Protein AF-E3LKC4-F1 (afdb_monomer_lite)

Foldseek 3Di:
DDDDDDDDDDPDPPPPVVVPVVPDDDDDPDPPPPVVVVVVVVVVVVCQVVLQPDQADVPRQAHRSWHDDPNFTHEDPQFDDRRSQFGQQPAFGAPGVVADCPDPVRNARTDHDPQFDDSNSPDRPDPQQVVQADQDPNATDGPDQFDDRNSPFGPAADAADDDPRFGDHDVQADDRRSQAGAADQFDFDPVVSNQATDEDQQFDDRRSPAGDPDGDDDDDDDDPPPPPVCVVVVVVVVVVVVVVVVVVVVVPD

Organism: Caenorhabditis remanei (NCBI:txid31234)

Sequence (253 aa):
MIPFQPTSDMYCLRLLLLSLFLFLTSATADDLDESVLNDVHRILQKRSILDNVALDDPRAQCRNGGIYAGGICHCIKGQTGDHCEHFECVKGLSVGFRFDPESLLFNEPCICESGWKGEMCDYQPAEKCGNKGEWKKDRCECVGSYFGSECQYTSRCIEGFLRNGRCICNDGFEGDYCDKIICVYGSPDFKNWTLACNCPDKFAGRRCEQCKKHGPLIEPFPHCELDPSKKKHIEKAAEHRAKVKKGVREFKL

Structure (mmCIF, N/CA/C/O backbone):
data_AF-E3LKC4-F1
#
_entry.id   AF-E3LKC4-F1
#
loop_
_atom_site.group_PDB
_atom_site.id
_atom_site.type_symbol
_atom_site.label_atom_id
_atom_site.label_alt_id
_atom_site.label_comp_id
_atom_site.label_asym_id
_atom_site.label_entity_id
_atom_site.label_seq_id
_atom_site.pdbx_PDB_ins_code
_atom_site.Cartn_x
_atom_site.Cartn_y
_atom_site.Cartn_z
_atom_site.occupancy
_atom_site.B_iso_or_equiv
_atom_site.auth_seq_id
_atom_site.auth_comp_id
_atom_site.auth_asym_id
_atom_site.auth_atom_id
_atom_site.pdbx_PDB_model_num
ATOM 1 N N . MET A 1 1 ? -66.063 -58.940 55.476 1.00 32.44 1 MET A N 1
ATOM 2 C CA . MET A 1 1 ? -65.791 -59.181 54.042 1.00 32.44 1 MET A CA 1
ATOM 3 C C . MET A 1 1 ? -67.131 -59.095 53.316 1.00 32.44 1 MET A C 1
ATOM 5 O O . MET A 1 1 ? -68.076 -59.728 53.759 1.00 32.44 1 MET A O 1
ATOM 9 N N . ILE A 1 2 ? -67.229 -58.176 52.356 1.00 33.09 2 ILE A N 1
ATOM 10 C CA . ILE A 1 2 ? -68.435 -57.601 51.704 1.00 33.09 2 ILE A CA 1
ATOM 11 C C . ILE A 1 2 ? -68.562 -58.207 50.278 1.00 33.09 2 ILE A C 1
ATOM 13 O O . ILE A 1 2 ? -67.528 -58.702 49.820 1.00 33.09 2 ILE A O 1
ATOM 17 N N . PRO A 1 3 ? -69.630 -58.017 49.459 1.00 53.38 3 PRO A N 1
ATOM 18 C CA . PRO A 1 3 ? -71.120 -58.008 49.574 1.00 53.38 3 PRO A CA 1
ATOM 19 C C . PRO A 1 3 ? -71.740 -59.137 48.681 1.00 53.38 3 PRO A C 1
ATOM 21 O O . PRO A 1 3 ? -70.987 -59.900 48.092 1.00 53.38 3 PRO A O 1
ATOM 24 N N . PHE A 1 4 ? -73.040 -59.452 48.529 1.00 30.39 4 PHE A N 1
ATOM 25 C CA . PHE A 1 4 ? -74.375 -58.803 48.428 1.00 30.39 4 PHE A CA 1
ATOM 26 C C . PHE A 1 4 ? -74.771 -58.133 47.083 1.00 30.39 4 PHE A C 1
ATOM 28 O O . PHE A 1 4 ? -74.116 -57.208 46.610 1.00 30.39 4 PHE A O 1
ATOM 35 N N . GLN A 1 5 ? -75.885 -58.615 46.502 1.00 34.94 5 GLN A N 1
ATOM 36 C CA . GLN A 1 5 ? -76.534 -58.222 45.231 1.00 34.94 5 GLN A CA 1
ATOM 37 C C . GLN A 1 5 ? -78.084 -58.486 45.300 1.00 34.94 5 GLN A C 1
ATOM 39 O O . GLN A 1 5 ? -78.521 -58.998 46.332 1.00 34.94 5 GLN A O 1
ATOM 44 N N . PRO A 1 6 ? -78.938 -58.108 44.305 1.00 49.34 6 PRO A N 1
ATOM 45 C CA . PRO A 1 6 ? -80.048 -57.138 44.466 1.00 49.34 6 PRO A CA 1
ATOM 46 C C . PRO A 1 6 ? -81.437 -57.586 43.904 1.00 49.34 6 PRO A C 1
ATOM 48 O O . PRO A 1 6 ? -81.555 -58.694 43.403 1.00 49.34 6 PRO A O 1
ATOM 51 N N . THR A 1 7 ? -82.466 -56.711 43.920 1.00 34.59 7 THR A N 1
ATOM 52 C CA . THR A 1 7 ? -83.639 -56.618 42.979 1.00 34.59 7 THR A CA 1
ATOM 53 C C . THR A 1 7 ? -84.273 -55.207 43.131 1.00 34.59 7 THR A C 1
ATOM 55 O O . THR A 1 7 ? -84.275 -54.693 44.245 1.00 34.59 7 THR A O 1
ATOM 58 N N . SER A 1 8 ? -84.563 -54.369 42.115 1.00 41.53 8 SER A N 1
ATOM 59 C CA . SER A 1 8 ? -85.442 -54.396 40.912 1.00 41.53 8 SER A CA 1
ATOM 60 C C . SER A 1 8 ? -86.877 -53.898 41.182 1.00 41.53 8 SER A C 1
ATOM 62 O O . SER A 1 8 ? -87.692 -54.706 41.588 1.00 41.53 8 SER A O 1
ATOM 64 N N . ASP A 1 9 ? -87.158 -52.594 40.968 1.00 42.56 9 ASP A N 1
ATOM 65 C CA . ASP A 1 9 ? -88.445 -52.026 40.465 1.00 42.56 9 ASP A CA 1
ATOM 66 C C . ASP A 1 9 ? -88.534 -50.488 40.648 1.00 42.56 9 ASP A C 1
ATOM 68 O O . ASP A 1 9 ? -89.105 -49.978 41.608 1.00 42.56 9 ASP A O 1
ATOM 72 N N . MET A 1 10 ? -87.968 -49.698 39.719 1.00 50.22 10 MET A N 1
ATOM 73 C CA . MET A 1 10 ? -88.099 -48.223 39.737 1.00 50.22 10 MET A CA 1
ATOM 74 C C . MET A 1 10 ? -88.104 -47.598 38.325 1.00 50.22 10 MET A C 1
ATOM 76 O O . MET A 1 10 ? -87.464 -46.575 38.074 1.00 50.22 10 MET A O 1
ATOM 80 N N . TYR A 1 11 ? -88.809 -48.230 37.377 1.00 50.59 11 TYR A N 1
ATOM 81 C CA . TYR A 1 11 ? -88.693 -47.938 35.937 1.00 50.59 11 TYR A CA 1
ATOM 82 C C . TYR A 1 11 ? -89.865 -47.192 35.268 1.00 50.59 11 TYR A C 1
ATOM 84 O O . TYR A 1 11 ? -89.835 -47.035 34.054 1.00 50.59 11 TYR A O 1
ATOM 92 N N . CYS A 1 12 ? -90.856 -46.654 35.992 1.00 50.34 12 CYS A N 1
ATOM 93 C CA . CYS A 1 12 ? -91.964 -45.920 35.340 1.00 50.34 12 CYS A CA 1
ATOM 94 C C . CYS A 1 12 ? -92.074 -44.421 35.678 1.00 50.34 12 CYS A C 1
ATOM 96 O O . CYS A 1 12 ? -92.643 -43.665 34.900 1.00 50.34 12 CYS A O 1
ATOM 98 N N . LEU A 1 13 ? -91.459 -43.939 36.766 1.00 45.66 13 LEU A N 1
ATOM 99 C CA . LEU A 1 13 ? -91.510 -42.512 37.139 1.00 45.66 13 LEU A CA 1
ATOM 100 C C . LEU A 1 13 ? -90.335 -41.677 36.587 1.00 45.66 13 LEU A C 1
ATOM 102 O O . LEU A 1 13 ? -90.324 -40.455 36.705 1.00 45.66 13 LEU A O 1
ATOM 106 N N . ARG A 1 14 ? -89.342 -42.329 35.961 1.00 54.06 14 ARG A N 1
ATOM 107 C CA . ARG A 1 14 ? -88.135 -41.685 35.410 1.00 54.06 14 ARG A CA 1
ATOM 108 C C . ARG A 1 14 ? -88.328 -41.026 34.039 1.00 54.06 14 ARG A C 1
ATOM 110 O O . ARG A 1 14 ? -87.484 -40.223 33.665 1.00 54.06 14 ARG A O 1
ATOM 117 N N . LEU A 1 15 ? -89.405 -41.310 33.301 1.00 53.78 15 LEU A N 1
ATOM 118 C CA . LEU A 1 15 ? -89.565 -40.803 31.927 1.00 53.78 15 LEU A CA 1
ATOM 119 C C . LEU A 1 15 ? -90.220 -39.413 31.799 1.00 53.78 15 LEU A C 1
ATOM 121 O O . LEU A 1 15 ? -90.074 -38.798 30.752 1.00 53.78 15 LEU A O 1
ATOM 125 N N . LEU A 1 16 ? -90.867 -38.871 32.838 1.00 50.03 16 LEU A N 1
ATOM 126 C CA . LEU A 1 16 ? -91.504 -37.536 32.785 1.00 50.03 16 LEU A CA 1
ATOM 127 C C . LEU A 1 16 ? -90.674 -36.407 33.429 1.00 50.03 16 LEU A C 1
ATOM 129 O O . LEU A 1 16 ? -90.979 -35.236 33.231 1.00 50.03 16 LEU A O 1
ATOM 133 N N . LEU A 1 17 ? -89.592 -36.736 34.146 1.00 51.56 17 LEU A N 1
ATOM 134 C CA . LEU A 1 17 ? -88.640 -35.751 34.692 1.00 51.56 17 LEU A CA 1
ATOM 135 C C . LEU A 1 17 ? -87.444 -35.479 33.759 1.00 51.56 17 LEU A C 1
ATOM 137 O O . LEU A 1 17 ? -86.726 -34.501 33.955 1.00 51.56 17 LEU A O 1
ATOM 141 N N . LEU A 1 18 ? -87.253 -36.299 32.717 1.00 51.16 18 LEU A N 1
ATOM 142 C CA . LEU A 1 18 ? -86.187 -36.138 31.718 1.00 51.16 18 LEU A CA 1
ATOM 143 C C . LEU A 1 18 ? -86.499 -35.080 30.642 1.00 51.16 18 LEU A C 1
ATOM 145 O O . LEU A 1 18 ? -85.575 -34.616 29.985 1.00 51.16 18 LEU A O 1
ATOM 149 N N . SER A 1 19 ? -87.754 -34.648 30.473 1.00 51.47 19 SER A N 1
ATOM 150 C CA . SER A 1 19 ? -88.135 -33.674 29.433 1.00 51.47 19 SER A CA 1
ATOM 151 C C . SER A 1 19 ? -88.171 -32.210 29.893 1.00 51.47 19 SER A C 1
ATOM 153 O O . SER A 1 19 ? -88.153 -31.327 29.042 1.00 51.47 19 SER A O 1
ATOM 155 N N . LEU A 1 20 ? -88.179 -31.918 31.203 1.00 46.94 20 LEU A N 1
ATOM 156 C CA . LEU A 1 20 ? -88.120 -30.535 31.718 1.00 46.94 20 LEU A CA 1
ATOM 157 C C . LEU A 1 20 ? -86.727 -30.114 32.221 1.00 46.94 20 LEU A C 1
ATOM 159 O O . LEU A 1 20 ? -86.431 -28.923 32.252 1.00 46.94 20 LEU A O 1
ATOM 163 N N . PHE A 1 21 ? -85.847 -31.065 32.559 1.00 45.91 21 PHE A N 1
ATOM 164 C CA . PHE A 1 21 ? -84.456 -30.768 32.940 1.00 45.91 21 PHE A CA 1
ATOM 165 C C . PHE A 1 21 ? -83.530 -30.500 31.743 1.00 45.91 21 PHE A C 1
ATOM 167 O O . PHE A 1 21 ? -82.468 -29.911 31.920 1.00 45.91 21 PHE A O 1
ATOM 174 N N . LEU A 1 22 ? -83.943 -30.858 30.522 1.00 44.22 22 LEU A N 1
ATOM 175 C CA . LEU A 1 22 ? -83.193 -30.563 29.295 1.00 44.22 22 LEU A CA 1
ATOM 176 C C . LEU A 1 22 ? -83.305 -29.100 28.823 1.00 44.22 22 LEU A C 1
ATOM 178 O O . LEU A 1 22 ? -82.642 -28.741 27.858 1.00 44.22 22 LEU A O 1
ATOM 182 N N . PHE A 1 23 ? -84.097 -28.248 29.487 1.00 47.66 23 PHE A N 1
ATOM 183 C CA . PHE A 1 23 ? -84.309 -26.865 29.041 1.00 47.66 23 PHE A CA 1
ATOM 184 C C . PHE A 1 23 ? -83.727 -25.762 29.936 1.00 47.66 23 PHE A C 1
ATOM 186 O O . PHE A 1 23 ? -83.807 -24.608 29.527 1.00 47.66 23 PHE A O 1
ATOM 193 N N . LEU A 1 24 ? -83.118 -26.045 31.101 1.00 44.69 24 LEU A N 1
ATOM 194 C CA . LEU A 1 24 ? -82.721 -24.957 32.022 1.00 44.69 24 LEU A CA 1
ATOM 195 C C . LEU A 1 24 ? -81.370 -25.057 32.756 1.00 44.69 24 LEU A C 1
ATOM 197 O O . LEU A 1 24 ? -81.066 -24.143 33.517 1.00 44.69 24 LEU A O 1
ATOM 201 N N . THR A 1 25 ? -80.498 -26.042 32.509 1.00 39.59 25 THR A N 1
ATOM 202 C CA . THR A 1 25 ? -79.122 -25.986 33.056 1.00 39.59 25 THR A CA 1
ATOM 203 C C . THR A 1 25 ? -78.065 -26.570 32.119 1.00 39.59 25 THR A C 1
ATOM 205 O O . THR A 1 25 ? -77.688 -27.730 32.246 1.00 39.59 25 THR A O 1
ATOM 208 N N . SER A 1 26 ? -77.526 -25.730 31.240 1.00 40.62 26 SER A N 1
ATOM 209 C CA . SER A 1 26 ? -76.081 -25.670 30.978 1.00 40.62 26 SER A CA 1
ATOM 210 C C . SER A 1 26 ? -75.775 -24.319 30.338 1.00 40.62 26 SER A C 1
ATOM 212 O O . SER A 1 26 ? -75.708 -24.166 29.121 1.00 40.62 26 SER A O 1
ATOM 214 N N . ALA A 1 27 ? -75.635 -23.308 31.194 1.00 42.50 27 ALA A N 1
ATOM 215 C CA . ALA A 1 27 ? -74.712 -22.234 30.890 1.00 42.50 27 ALA A CA 1
ATOM 216 C C . ALA A 1 27 ? -73.331 -22.863 30.667 1.00 42.50 27 ALA A C 1
ATOM 218 O O . ALA A 1 27 ? -72.861 -23.556 31.561 1.00 42.50 27 ALA A O 1
ATOM 219 N N . THR A 1 28 ? -72.734 -22.646 29.503 1.00 38.53 28 THR A N 1
ATOM 220 C CA . THR A 1 28 ? -71.433 -21.981 29.349 1.00 38.53 28 THR A CA 1
ATOM 221 C C . THR A 1 28 ? -71.249 -21.651 27.872 1.00 38.53 28 THR A C 1
ATOM 223 O O . THR A 1 28 ? -71.451 -22.480 26.990 1.00 38.53 28 THR A O 1
ATOM 226 N N . ALA A 1 29 ? -70.930 -20.388 27.608 1.00 47.94 29 ALA A N 1
ATOM 227 C CA . ALA A 1 29 ? -70.394 -19.949 26.337 1.00 47.94 29 ALA A CA 1
ATOM 228 C C . ALA A 1 29 ? -68.942 -20.429 26.279 1.00 47.94 29 ALA A C 1
ATOM 230 O O . ALA A 1 29 ? -68.054 -19.682 26.653 1.00 47.94 29 ALA A O 1
ATOM 231 N N . ASP A 1 30 ? -68.723 -21.675 25.881 1.00 48.19 30 ASP A N 1
ATOM 232 C CA . ASP A 1 30 ? -67.388 -22.227 25.656 1.00 48.19 30 ASP A CA 1
ATOM 233 C C . ASP A 1 30 ? -67.472 -23.202 24.486 1.00 48.19 30 ASP A C 1
ATOM 235 O O . ASP A 1 30 ? -67.764 -24.376 24.656 1.00 48.19 30 ASP A O 1
ATOM 239 N N . ASP A 1 31 ? -67.298 -22.663 23.283 1.00 45.25 31 ASP A N 1
ATOM 240 C CA . ASP A 1 31 ? -66.753 -23.395 22.136 1.00 45.25 31 ASP A CA 1
ATOM 241 C C . ASP A 1 31 ? -66.217 -22.366 21.123 1.00 45.25 31 ASP A C 1
ATOM 243 O O . ASP A 1 31 ? -66.508 -22.368 19.926 1.00 45.25 31 ASP A O 1
ATOM 247 N N . LEU A 1 32 ? -65.412 -21.418 21.620 1.00 51.75 32 LEU A N 1
ATOM 248 C CA . LEU A 1 32 ? -64.344 -20.868 20.788 1.00 51.75 32 LEU A CA 1
ATOM 249 C C . LEU A 1 32 ? -63.285 -21.959 20.739 1.00 51.75 32 LEU A C 1
ATOM 251 O O . LEU A 1 32 ? -62.411 -22.021 21.598 1.00 51.75 32 LEU A O 1
ATOM 255 N N . ASP A 1 33 ? -63.484 -22.843 19.763 1.00 58.56 33 ASP A N 1
ATOM 256 C CA . ASP A 1 33 ? -62.651 -23.980 19.400 1.00 58.56 33 ASP A CA 1
ATOM 257 C C . ASP A 1 33 ? -61.190 -23.751 19.816 1.00 58.56 33 ASP A C 1
ATOM 259 O O . ASP A 1 33 ? -60.513 -22.837 19.334 1.00 58.56 33 ASP A O 1
ATOM 263 N N . GLU A 1 34 ? -60.709 -24.564 20.757 1.00 56.91 34 GLU A N 1
ATOM 264 C CA . GLU A 1 34 ? -59.339 -24.509 21.268 1.00 56.91 34 GLU A CA 1
ATOM 265 C C . GLU A 1 34 ? -58.324 -24.723 20.130 1.00 56.91 34 GLU A C 1
ATOM 267 O O . GLU A 1 34 ? -57.189 -24.246 20.206 1.00 56.91 34 GLU A O 1
ATOM 272 N N . SER A 1 35 ? -58.752 -25.342 19.018 1.00 57.12 35 SER A N 1
ATOM 273 C CA . SER A 1 35 ? -58.017 -25.369 17.752 1.00 57.12 35 SER A CA 1
ATOM 274 C C . SER A 1 35 ? -57.877 -23.977 17.143 1.00 57.12 35 SER A C 1
ATOM 276 O O . SER A 1 35 ? -56.783 -23.600 16.742 1.00 57.12 35 SER A O 1
ATOM 278 N N . VAL A 1 36 ? -58.952 -23.187 17.100 1.00 61.94 36 VAL A N 1
ATOM 279 C CA . VAL A 1 36 ? -58.958 -21.831 16.536 1.00 61.94 36 VAL A CA 1
ATOM 280 C C . VAL A 1 36 ? -58.164 -20.875 17.416 1.00 61.94 36 VAL A C 1
ATOM 282 O O . VAL A 1 36 ? -57.414 -20.061 16.882 1.00 61.94 36 VAL A O 1
ATOM 285 N N . LEU A 1 37 ? -58.253 -20.974 18.747 1.00 60.44 37 LEU A N 1
ATOM 286 C CA . LEU A 1 37 ? -57.431 -20.140 19.629 1.00 60.44 37 LEU A CA 1
ATOM 287 C C . LEU A 1 37 ? -55.946 -20.514 19.527 1.00 60.44 37 LEU A C 1
ATOM 289 O O . LEU A 1 37 ? -55.112 -19.614 19.458 1.00 60.44 37 LEU A O 1
ATOM 293 N N . ASN A 1 38 ? -55.609 -21.805 19.434 1.00 59.19 38 ASN A N 1
ATOM 294 C CA . ASN A 1 38 ? -54.233 -22.249 19.201 1.00 59.19 38 ASN A CA 1
ATOM 295 C C . ASN A 1 38 ? -53.730 -21.888 17.802 1.00 59.19 38 ASN A C 1
ATOM 297 O O . ASN A 1 38 ? -52.569 -21.511 17.665 1.00 59.19 38 ASN A O 1
ATOM 301 N N . ASP A 1 39 ? -54.574 -21.933 16.775 1.00 65.94 39 ASP A N 1
ATOM 302 C CA . ASP A 1 39 ? -54.216 -21.517 15.421 1.00 65.94 39 ASP A CA 1
ATOM 303 C C . ASP A 1 39 ? -54.049 -20.002 15.337 1.00 65.94 39 ASP A C 1
ATOM 305 O O . ASP A 1 39 ? -53.071 -19.534 14.761 1.00 65.94 39 ASP A O 1
ATOM 309 N N . VAL A 1 40 ? -54.909 -19.215 15.986 1.00 63.47 40 VAL A N 1
ATOM 310 C CA . VAL A 1 40 ? -54.739 -17.762 16.115 1.00 63.47 40 VAL A CA 1
ATOM 311 C C . VAL A 1 40 ? -53.486 -17.444 16.930 1.00 63.47 40 VAL A C 1
ATOM 313 O O . VAL A 1 40 ? -52.705 -16.599 16.504 1.00 63.47 40 VAL A O 1
ATOM 316 N N . 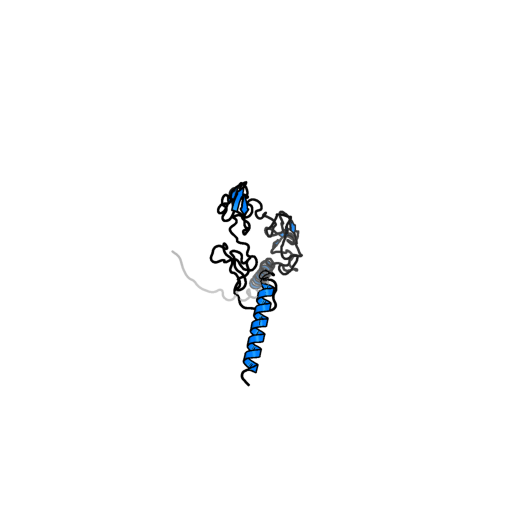HIS A 1 41 ? -53.216 -18.145 18.034 1.00 59.00 41 HIS A N 1
ATOM 317 C CA . HIS A 1 41 ? -51.996 -17.959 18.825 1.00 59.00 41 HIS A CA 1
ATOM 318 C C . HIS A 1 41 ? -50.746 -18.355 18.029 1.00 59.00 41 HIS A C 1
ATOM 320 O O . HIS A 1 41 ? -49.751 -17.639 18.058 1.00 59.00 41 HIS A O 1
ATOM 326 N N . ARG A 1 42 ? -50.814 -19.419 17.224 1.00 59.09 42 ARG A N 1
ATOM 327 C CA . ARG A 1 42 ? -49.746 -19.876 16.326 1.00 59.09 42 ARG A CA 1
ATOM 328 C C . ARG A 1 42 ? -49.553 -18.949 15.126 1.00 59.09 42 ARG A C 1
ATOM 330 O O . ARG A 1 42 ? -48.422 -18.792 14.680 1.00 59.09 42 ARG A O 1
ATOM 337 N N . ILE A 1 43 ? -50.611 -18.319 14.613 1.00 57.72 43 ILE A N 1
ATOM 338 C CA . ILE A 1 43 ? -50.571 -17.311 13.539 1.00 57.72 43 ILE A CA 1
ATOM 339 C C . ILE A 1 43 ? -50.035 -15.977 14.076 1.00 57.72 43 ILE A C 1
ATOM 341 O O . ILE A 1 43 ? -49.210 -15.349 13.414 1.00 57.72 43 ILE A O 1
ATOM 345 N N . LEU A 1 44 ? -50.437 -15.566 15.282 1.00 54.88 44 LEU A N 1
ATOM 346 C CA . LEU A 1 44 ? -49.928 -14.375 15.969 1.00 54.88 44 LEU A CA 1
ATOM 347 C C . LEU A 1 44 ? -48.475 -14.563 16.428 1.00 54.88 44 LEU A C 1
ATOM 349 O O . LEU A 1 44 ? -47.681 -13.642 16.269 1.00 54.88 44 LEU A O 1
ATOM 353 N N . GLN A 1 45 ? -48.088 -15.755 16.898 1.00 53.06 45 GLN A N 1
ATOM 354 C CA . GLN A 1 45 ? -46.695 -16.107 17.198 1.00 53.06 45 GLN A CA 1
ATOM 355 C C . GLN A 1 45 ? -45.856 -16.268 15.926 1.00 53.06 45 GLN A C 1
ATOM 357 O O . GLN A 1 45 ? -44.709 -15.841 15.917 1.00 53.06 45 GLN A O 1
ATOM 362 N N . LYS A 1 46 ? -46.393 -16.817 14.825 1.00 49.47 46 LYS A N 1
ATOM 363 C CA . LYS A 1 46 ? -45.674 -16.847 13.536 1.00 49.47 46 LYS A CA 1
ATOM 364 C C . LYS A 1 46 ? -45.457 -15.453 12.964 1.00 49.47 46 LYS A C 1
ATOM 366 O O . LYS A 1 46 ? -44.380 -15.223 12.433 1.00 49.47 46 LYS A O 1
ATOM 371 N N . ARG A 1 47 ? -46.433 -14.545 13.086 1.00 48.94 47 ARG A N 1
ATOM 372 C CA . ARG A 1 47 ? -46.247 -13.125 12.749 1.00 48.94 47 ARG A CA 1
ATOM 373 C C . ARG A 1 47 ? -45.206 -12.500 13.676 1.00 48.94 47 ARG A C 1
ATOM 375 O O . ARG A 1 47 ? -44.163 -12.089 13.211 1.00 48.94 47 ARG A O 1
ATOM 382 N N . SER A 1 48 ? -45.354 -12.619 14.992 1.00 49.47 48 SER A N 1
ATOM 383 C CA . SER A 1 48 ? -44.378 -12.099 15.963 1.00 49.47 48 SER A CA 1
ATOM 384 C C . SER A 1 48 ? -42.951 -12.661 15.820 1.00 49.47 48 SER A C 1
ATOM 386 O O . SER A 1 48 ? -42.007 -11.942 16.118 1.00 49.47 48 SER A O 1
ATOM 388 N N . ILE A 1 49 ? -42.748 -13.908 15.394 1.00 51.34 49 ILE A N 1
ATOM 389 C CA . ILE A 1 49 ? -41.409 -14.521 15.337 1.00 51.34 49 ILE A CA 1
ATOM 390 C C . ILE A 1 49 ? -40.760 -14.354 13.952 1.00 51.34 49 ILE A C 1
ATOM 392 O O . ILE A 1 49 ? -39.542 -14.204 13.891 1.00 51.34 49 ILE A O 1
ATOM 396 N N . LEU A 1 50 ? -41.529 -14.324 12.851 1.00 49.56 50 LEU A N 1
ATOM 397 C CA . LEU A 1 50 ? -40.980 -13.983 11.526 1.00 49.56 50 LEU A CA 1
ATOM 398 C C . LEU A 1 50 ? -40.878 -12.468 11.281 1.00 49.56 50 LEU A C 1
ATOM 400 O O . LEU A 1 50 ? -39.986 -12.058 10.543 1.00 49.56 50 LEU A O 1
ATOM 404 N N . ASP A 1 51 ? -41.716 -11.638 11.908 1.00 46.59 51 ASP A N 1
ATOM 405 C CA . ASP A 1 51 ? -41.686 -10.175 11.729 1.00 46.59 51 ASP A CA 1
ATOM 406 C C . ASP A 1 51 ? -40.536 -9.504 12.515 1.00 46.59 51 ASP A C 1
ATOM 408 O O . ASP A 1 51 ? -40.243 -8.335 12.289 1.00 46.59 51 ASP A O 1
ATOM 412 N N . ASN A 1 52 ? -39.853 -10.229 13.412 1.00 50.16 52 ASN A N 1
ATOM 413 C CA . ASN A 1 52 ? -38.748 -9.701 14.232 1.00 50.16 52 ASN A CA 1
ATOM 414 C C . ASN A 1 52 ? -37.340 -10.056 13.717 1.00 50.16 52 ASN A C 1
ATOM 416 O O . ASN A 1 52 ? -36.352 -9.681 14.342 1.00 50.16 52 ASN A O 1
ATOM 420 N N . VAL A 1 53 ? -37.212 -10.763 12.589 1.00 52.00 53 VAL A N 1
ATOM 421 C CA . VAL A 1 53 ? -35.902 -11.013 11.954 1.00 52.00 53 VAL A CA 1
ATOM 422 C C . VAL A 1 53 ? -36.010 -10.837 10.441 1.00 52.00 53 VAL A C 1
ATOM 424 O O . VAL A 1 53 ? -35.542 -11.657 9.653 1.00 52.00 53 VAL A O 1
ATOM 427 N N . ALA A 1 54 ? -36.646 -9.752 10.006 1.00 50.12 54 ALA A N 1
ATOM 428 C CA . ALA A 1 54 ? -36.338 -9.226 8.690 1.00 50.12 54 ALA A CA 1
ATOM 429 C C . ALA A 1 54 ? -34.993 -8.496 8.797 1.00 50.12 54 ALA A C 1
ATOM 431 O O . ALA A 1 54 ? -34.872 -7.500 9.511 1.00 50.12 54 ALA A O 1
ATOM 432 N N . LEU A 1 55 ? -33.973 -9.016 8.114 1.00 56.41 55 LEU A N 1
ATOM 433 C CA . LEU A 1 55 ? -32.760 -8.261 7.820 1.00 56.41 55 LEU A CA 1
ATOM 434 C C . LEU A 1 55 ? -33.188 -7.072 6.946 1.00 56.41 55 LEU A C 1
ATOM 436 O O . LEU A 1 55 ? -33.365 -7.213 5.743 1.00 56.41 55 LEU A O 1
ATOM 440 N N . ASP A 1 56 ? -33.444 -5.941 7.601 1.00 55.69 56 ASP A N 1
ATOM 441 C CA . ASP A 1 56 ? -33.662 -4.628 6.993 1.00 55.69 56 ASP A CA 1
ATOM 442 C C . ASP A 1 56 ? -34.919 -4.483 6.085 1.00 55.69 56 ASP A C 1
ATOM 444 O O . ASP A 1 56 ? -34.852 -3.895 5.007 1.00 55.69 56 ASP A O 1
ATOM 448 N N . ASP A 1 57 ? -36.107 -4.975 6.501 1.00 61.00 57 ASP A N 1
ATOM 449 C CA . ASP A 1 57 ? -37.377 -4.611 5.816 1.00 61.00 57 ASP A CA 1
ATOM 450 C C . ASP A 1 57 ? -37.705 -3.126 6.092 1.00 61.00 57 ASP A C 1
ATOM 452 O O . ASP A 1 57 ? -37.905 -2.750 7.251 1.00 61.00 57 ASP A O 1
ATOM 456 N N . PRO A 1 58 ? -37.845 -2.267 5.061 1.00 60.53 58 PRO A N 1
ATOM 457 C CA . PRO A 1 58 ? -38.188 -0.852 5.230 1.00 60.53 58 PRO A CA 1
ATOM 458 C C . PRO A 1 58 ? -39.521 -0.589 5.946 1.00 60.53 58 PRO A C 1
ATOM 460 O O . PRO A 1 58 ? -39.767 0.544 6.366 1.00 60.53 58 PRO A O 1
ATOM 463 N N . ARG A 1 59 ? -40.394 -1.600 6.033 1.00 63.06 59 ARG A N 1
ATOM 464 C CA . ARG A 1 59 ? -41.720 -1.556 6.669 1.00 63.06 59 ARG A CA 1
ATOM 465 C C . ARG A 1 59 ? -41.709 -2.094 8.100 1.00 63.06 59 ARG A C 1
ATOM 467 O O . ARG A 1 59 ? -42.744 -2.030 8.763 1.00 63.06 59 ARG A O 1
ATOM 474 N N . ALA A 1 60 ? -40.585 -2.641 8.564 1.00 67.19 60 ALA A N 1
ATOM 475 C CA . ALA A 1 60 ? -40.450 -3.118 9.931 1.00 67.19 60 ALA A CA 1
ATOM 476 C C . ALA A 1 60 ? -40.408 -1.941 10.911 1.00 67.19 60 ALA A C 1
ATOM 478 O O . ALA A 1 60 ? -39.835 -0.887 10.631 1.00 67.19 60 ALA A O 1
ATOM 479 N N . GLN A 1 61 ? -41.020 -2.131 12.080 1.00 77.81 61 GLN A N 1
ATOM 480 C CA . GLN A 1 61 ? -41.068 -1.093 13.110 1.00 77.81 61 GLN A CA 1
ATOM 481 C C . GLN A 1 61 ? -39.712 -0.874 13.795 1.00 77.81 61 GLN A C 1
ATOM 483 O O . GLN A 1 61 ? -39.437 0.227 14.271 1.00 77.81 61 GLN A O 1
ATOM 488 N N . CYS A 1 62 ? -38.871 -1.908 13.800 1.00 83.56 62 CYS A N 1
ATOM 489 C CA . CYS A 1 62 ? -37.470 -1.848 14.183 1.00 83.56 62 CYS A CA 1
ATOM 490 C C . CYS A 1 62 ? -36.630 -2.360 13.015 1.00 83.56 62 CYS A C 1
ATOM 492 O O . CYS A 1 62 ? -36.964 -3.374 12.400 1.00 83.56 62 CYS A O 1
ATOM 494 N N . ARG A 1 63 ? -35.547 -1.656 12.704 1.00 83.62 63 ARG A N 1
ATOM 495 C CA . ARG A 1 63 ? -34.601 -2.018 11.651 1.00 83.62 63 ARG A CA 1
ATOM 496 C C . ARG A 1 63 ? -33.495 -2.912 12.179 1.00 83.62 63 ARG A C 1
ATOM 498 O O . ARG A 1 63 ? -33.393 -3.154 13.383 1.00 83.62 63 ARG A O 1
ATOM 505 N N . ASN A 1 64 ? -32.681 -3.420 11.254 1.00 78.31 64 ASN A N 1
ATOM 506 C CA . ASN A 1 64 ? -31.456 -4.149 11.567 1.00 78.31 64 ASN A CA 1
ATOM 507 C C . ASN A 1 64 ? -31.633 -5.314 12.564 1.00 78.31 64 ASN A C 1
ATOM 509 O O . ASN A 1 64 ? -30.766 -5.569 13.399 1.00 78.31 64 ASN A O 1
ATOM 513 N N . GLY A 1 65 ? -32.770 -6.017 12.503 1.00 76.81 65 GLY A N 1
ATOM 514 C CA . GLY A 1 65 ? -33.062 -7.137 13.404 1.00 76.81 65 GLY A CA 1
ATOM 515 C C . GLY A 1 65 ? -33.353 -6.737 14.857 1.00 76.81 65 GLY A C 1
ATOM 516 O O . GLY A 1 65 ? -33.213 -7.570 15.751 1.00 76.81 65 GLY A O 1
ATOM 517 N N . GLY A 1 66 ? -33.723 -5.477 15.113 1.00 83.88 66 GLY A N 1
ATOM 518 C CA . GLY A 1 66 ? -34.220 -5.031 16.415 1.00 83.88 66 GLY A CA 1
ATOM 519 C C . GLY A 1 66 ? -35.563 -5.674 16.784 1.00 83.88 66 GLY A C 1
ATOM 520 O O . GLY A 1 66 ? -36.377 -5.984 15.917 1.00 83.88 66 GLY A O 1
ATOM 521 N N . ILE A 1 67 ? -35.805 -5.852 18.086 1.00 85.12 67 ILE A N 1
ATOM 522 C CA . ILE A 1 67 ? -37.017 -6.500 18.609 1.00 85.12 67 ILE A CA 1
ATOM 523 C C . ILE A 1 67 ? -38.010 -5.429 19.060 1.00 85.12 67 ILE A C 1
ATOM 525 O O . ILE A 1 67 ? -37.699 -4.639 19.954 1.00 85.12 67 ILE A O 1
ATOM 529 N N . TYR A 1 68 ? -39.221 -5.424 18.499 1.00 83.50 68 TYR A N 1
ATOM 530 C CA . TYR A 1 68 ? -40.269 -4.498 18.939 1.00 83.50 68 TYR A CA 1
ATOM 531 C C . TYR A 1 68 ? -41.027 -5.059 20.146 1.00 83.50 68 TYR A C 1
ATOM 533 O O . TYR A 1 68 ? -41.726 -6.070 20.032 1.00 83.50 68 TYR A O 1
ATOM 541 N N . ALA A 1 69 ? -40.921 -4.403 21.305 1.00 80.62 69 ALA A N 1
ATOM 542 C CA . ALA A 1 69 ? -41.658 -4.791 22.506 1.00 80.62 69 ALA A CA 1
ATOM 543 C C . ALA A 1 69 ? -42.047 -3.571 23.350 1.00 80.62 69 ALA A C 1
ATOM 545 O O . ALA A 1 69 ? -41.282 -2.629 23.521 1.00 80.62 69 ALA A O 1
ATOM 546 N N . GLY A 1 70 ? -43.272 -3.573 23.887 1.00 77.94 70 GLY A N 1
ATOM 547 C CA . GLY A 1 70 ? -43.724 -2.519 24.804 1.00 77.94 70 GLY A CA 1
ATOM 548 C C . GLY A 1 70 ? -43.773 -1.109 24.199 1.00 77.94 70 GLY A C 1
ATOM 549 O O . GLY A 1 70 ? -43.691 -0.134 24.937 1.00 77.94 70 GLY A O 1
ATOM 550 N N . GLY A 1 71 ? -43.895 -0.990 22.873 1.00 81.56 71 GLY A N 1
ATOM 551 C CA . GLY A 1 71 ? -43.914 0.300 22.180 1.00 81.56 71 GLY A CA 1
ATOM 552 C C . GLY A 1 71 ? -42.534 0.852 21.808 1.00 81.56 71 GLY A C 1
ATOM 553 O O . GLY A 1 71 ? -42.472 1.917 21.201 1.00 81.56 71 GLY A O 1
ATOM 554 N N . ILE A 1 72 ? -41.451 0.144 22.144 1.00 84.81 72 ILE A N 1
ATOM 555 C CA . ILE A 1 72 ? -40.062 0.585 21.965 1.00 84.81 72 ILE A CA 1
ATOM 556 C C . ILE A 1 72 ? -39.282 -0.491 21.193 1.00 84.81 72 ILE A C 1
ATOM 558 O O . ILE A 1 72 ? -39.584 -1.685 21.286 1.00 84.81 72 ILE A O 1
ATOM 562 N N . CYS A 1 73 ? -38.282 -0.078 20.413 1.00 89.38 73 CYS A N 1
ATOM 563 C CA . CYS A 1 73 ? -37.345 -0.996 19.777 1.00 89.38 73 CYS A CA 1
ATOM 564 C C . CYS A 1 73 ? -36.179 -1.340 20.705 1.00 89.38 73 CYS A C 1
ATOM 566 O O . CYS A 1 73 ? -35.461 -0.468 21.190 1.00 89.38 73 CYS A O 1
ATOM 568 N N . HIS A 1 74 ? -35.962 -2.633 20.921 1.00 86.94 74 HIS A N 1
ATOM 569 C CA . HIS A 1 74 ? -34.788 -3.152 21.607 1.00 86.94 74 HIS A CA 1
ATOM 570 C C . HIS A 1 74 ? -33.734 -3.535 20.573 1.00 86.94 74 HIS A C 1
ATOM 572 O O . HIS A 1 74 ? -33.847 -4.561 19.896 1.00 86.94 74 HIS A O 1
ATOM 578 N N . CYS A 1 75 ? -32.716 -2.691 20.443 1.00 87.50 75 CYS A N 1
ATOM 579 C CA . CYS A 1 75 ? -31.669 -2.870 19.450 1.00 87.50 75 CYS A CA 1
ATOM 580 C C . CYS A 1 75 ? -30.699 -3.982 19.833 1.00 87.50 75 CYS A C 1
ATOM 582 O O . CYS A 1 75 ? -30.317 -4.140 20.995 1.00 87.50 75 CYS A O 1
ATOM 584 N N . ILE A 1 76 ? -30.292 -4.756 18.829 1.00 85.12 76 ILE A N 1
ATOM 585 C CA . ILE A 1 76 ? -29.200 -5.711 18.977 1.00 85.12 76 ILE A CA 1
ATOM 586 C C . ILE A 1 76 ? -27.870 -4.964 19.128 1.00 85.12 76 ILE A C 1
ATOM 588 O O . ILE A 1 76 ? -27.741 -3.801 18.746 1.00 85.12 76 ILE A O 1
ATOM 592 N N . LYS A 1 77 ? -26.862 -5.634 19.694 1.00 83.06 77 LYS A N 1
ATOM 593 C CA . LYS A 1 77 ? -25.547 -5.029 19.939 1.00 83.06 77 LYS A CA 1
ATOM 594 C C . LYS A 1 77 ? -24.969 -4.426 18.649 1.00 83.06 77 LYS A C 1
ATOM 596 O O . LYS A 1 77 ? -24.902 -5.115 17.635 1.00 83.06 77 LYS A O 1
ATOM 601 N N . GLY A 1 78 ? -24.507 -3.177 18.729 1.00 83.88 78 GLY A N 1
ATOM 602 C CA . GLY A 1 78 ? -23.955 -2.429 17.596 1.00 83.88 78 GLY A CA 1
ATOM 603 C C . GLY A 1 78 ? -24.980 -1.591 16.822 1.00 83.88 78 GLY A C 1
ATOM 604 O O . GLY A 1 78 ? -24.583 -0.838 15.938 1.00 83.88 78 GLY A O 1
ATOM 605 N N . GLN A 1 79 ? -26.270 -1.684 17.162 1.00 88.75 79 GLN A N 1
ATOM 606 C CA . GLN A 1 79 ? -27.349 -0.856 16.616 1.00 88.75 79 GLN A CA 1
ATOM 607 C C . GLN A 1 79 ? -27.867 0.125 17.674 1.00 88.75 79 GLN A C 1
ATOM 609 O O . GLN A 1 79 ? -27.840 -0.157 18.873 1.00 88.75 79 GLN A O 1
ATOM 614 N N . THR A 1 80 ? -28.364 1.272 17.231 1.00 91.12 80 THR A N 1
ATOM 615 C CA . THR A 1 80 ? -28.871 2.359 18.074 1.00 91.12 80 THR A CA 1
ATOM 616 C C . THR A 1 80 ? -29.938 3.177 17.336 1.00 91.12 80 THR A C 1
ATOM 618 O O . THR A 1 80 ? -30.235 2.928 16.168 1.00 91.12 80 THR A O 1
ATOM 621 N N . GLY A 1 81 ? -30.528 4.157 18.016 1.00 89.75 81 GLY A N 1
ATOM 622 C CA . GLY A 1 81 ? -31.682 4.921 17.536 1.00 89.75 81 GLY A CA 1
ATOM 623 C C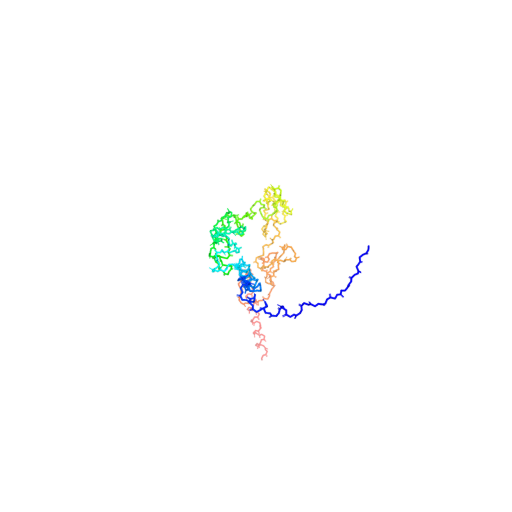 . GLY A 1 81 ? -33.015 4.342 18.009 1.00 89.75 81 GLY A C 1
ATOM 624 O O . GLY A 1 81 ? -33.086 3.206 18.482 1.00 89.75 81 GLY A O 1
ATOM 625 N N . ASP A 1 82 ? -34.075 5.138 17.885 1.00 89.88 82 ASP A N 1
ATOM 626 C CA . ASP A 1 82 ? -35.411 4.801 18.402 1.00 89.88 82 ASP A CA 1
ATOM 627 C C . ASP A 1 82 ? -36.049 3.619 17.655 1.00 89.88 82 ASP A C 1
ATOM 629 O O . ASP A 1 82 ? -36.922 2.931 18.189 1.00 89.88 82 ASP A O 1
ATOM 633 N N . HIS A 1 83 ? -35.579 3.362 16.433 1.00 88.75 83 HIS A N 1
ATOM 634 C CA . HIS A 1 83 ? -35.982 2.267 15.562 1.00 88.75 83 HIS A CA 1
ATOM 635 C C . HIS A 1 83 ? -34.808 1.357 15.175 1.00 88.75 83 HIS A C 1
ATOM 637 O O . HIS A 1 83 ? -34.941 0.573 14.235 1.00 88.75 83 HIS A O 1
ATOM 643 N N . CYS A 1 84 ? -33.672 1.415 15.880 1.00 89.88 84 CYS A N 1
ATOM 644 C CA . CYS A 1 84 ? -32.456 0.654 15.554 1.00 89.88 84 CYS A CA 1
ATOM 645 C C . CYS A 1 84 ? -31.914 0.923 14.141 1.00 89.88 84 CYS A C 1
ATOM 647 O O . CYS A 1 84 ? -31.366 0.041 13.481 1.00 89.88 84 CYS A O 1
ATOM 649 N N . GLU A 1 85 ? -32.124 2.141 13.657 1.00 88.19 85 GLU A N 1
ATOM 650 C CA . GLU A 1 85 ? -31.792 2.609 12.316 1.00 88.19 85 GLU A CA 1
ATOM 651 C C . GLU A 1 85 ? -30.387 3.214 12.201 1.00 88.19 85 GLU A C 1
ATOM 653 O O . GLU A 1 85 ? -29.985 3.599 11.104 1.00 88.19 85 GLU A O 1
ATOM 658 N N . HIS A 1 86 ? -29.654 3.317 13.311 1.00 92.25 86 HIS A N 1
ATOM 659 C CA . HIS A 1 86 ? -28.290 3.834 13.383 1.00 92.25 86 HIS A CA 1
ATOM 660 C C . HIS A 1 86 ? -27.324 2.776 13.921 1.00 92.25 86 HIS A C 1
ATOM 662 O O . HIS A 1 86 ? -27.726 1.860 14.630 1.00 92.25 86 HIS A O 1
ATOM 668 N N . PHE A 1 87 ? -26.032 2.953 13.657 1.00 93.00 87 PHE A N 1
ATOM 669 C CA . PHE A 1 87 ? -24.971 2.061 14.120 1.00 93.00 87 PHE A CA 1
ATOM 670 C C . PHE A 1 87 ? -24.141 2.718 15.228 1.00 93.00 87 PHE A C 1
ATOM 672 O O . PHE A 1 87 ? -23.903 3.929 15.221 1.00 93.00 87 PHE A O 1
ATOM 679 N N . GLU A 1 88 ? -23.681 1.920 16.189 1.00 92.56 88 GLU A N 1
ATOM 680 C CA . GLU A 1 88 ? -22.833 2.373 17.295 1.00 92.56 88 GLU A CA 1
ATOM 681 C C . GLU A 1 88 ? -21.366 2.498 16.845 1.00 92.56 88 GLU A C 1
ATOM 683 O O . GLU A 1 88 ? -20.497 1.703 17.204 1.00 92.56 88 GLU A O 1
ATOM 688 N N . CYS A 1 89 ? -21.085 3.509 16.024 1.00 94.12 89 CYS A N 1
ATOM 689 C CA . CYS A 1 89 ? -19.732 3.785 15.550 1.00 94.12 89 CYS A CA 1
ATOM 690 C C . CYS A 1 89 ? -18.879 4.375 16.683 1.00 94.12 89 CYS A C 1
ATOM 692 O O . CYS A 1 89 ? -19.169 5.460 17.190 1.00 94.12 89 CYS A O 1
ATOM 694 N N . VAL A 1 90 ? -17.791 3.701 17.059 1.00 91.88 90 VAL A N 1
ATOM 695 C CA . VAL A 1 90 ? -16.934 4.117 18.185 1.00 91.88 90 VAL A CA 1
ATOM 696 C C . VAL A 1 90 ? -16.182 5.413 17.859 1.00 91.88 90 VAL A C 1
ATOM 698 O O . VAL A 1 90 ? -16.099 6.326 18.687 1.00 91.88 90 VAL A O 1
ATOM 701 N N . LYS A 1 91 ? -15.618 5.484 16.644 1.00 92.88 91 LYS A N 1
ATOM 702 C CA . LYS A 1 91 ? -14.836 6.616 16.111 1.00 92.88 91 LYS A CA 1
ATOM 703 C C . LYS A 1 91 ? -15.182 6.892 14.656 1.00 92.88 91 LYS A C 1
ATOM 705 O O . LYS A 1 91 ? -14.365 6.742 13.746 1.00 92.88 91 LYS A O 1
ATOM 710 N N . GLY A 1 92 ? -16.438 7.247 14.438 1.00 92.75 92 GLY A N 1
ATOM 711 C CA . GLY A 1 92 ? -16.961 7.506 13.109 1.00 92.75 92 GLY A CA 1
ATOM 712 C C . GLY A 1 92 ? -18.396 8.001 13.136 1.00 92.75 92 GLY A C 1
ATOM 713 O O . GLY A 1 92 ? -18.997 8.189 14.193 1.00 92.75 92 GLY A O 1
ATOM 714 N N . LEU A 1 93 ? -18.935 8.201 11.941 1.00 94.56 93 LEU A N 1
ATOM 715 C CA . LEU A 1 93 ? -20.310 8.620 11.716 1.00 94.56 93 LEU A CA 1
ATOM 716 C C . LEU A 1 93 ? -21.145 7.428 11.256 1.00 94.56 93 LEU A C 1
ATOM 718 O O . LEU A 1 93 ? -20.767 6.741 10.311 1.00 94.56 93 LEU A O 1
ATOM 722 N N . SER A 1 94 ? -22.300 7.220 11.885 1.00 94.50 94 SER A N 1
ATOM 723 C CA . SER A 1 94 ? -23.277 6.226 11.434 1.00 94.50 94 SER A CA 1
ATOM 724 C C . SER A 1 94 ? -23.859 6.622 10.080 1.00 94.50 94 SER A C 1
ATOM 726 O O . SER A 1 94 ? -24.400 7.720 9.936 1.00 94.50 94 SER A O 1
ATOM 728 N N . VAL A 1 95 ? -23.825 5.705 9.112 1.00 92.56 95 VAL A N 1
ATOM 729 C CA . VAL A 1 95 ? -24.526 5.847 7.823 1.00 92.56 95 VAL A CA 1
ATOM 730 C C . VAL A 1 95 ? -26.039 5.676 7.999 1.00 92.56 95 VAL A C 1
ATOM 732 O O . VAL A 1 95 ? -26.833 6.327 7.314 1.00 92.56 95 VAL A O 1
ATOM 735 N N . GLY A 1 96 ? -26.432 4.850 8.970 1.00 88.94 96 GLY A N 1
ATOM 736 C CA . GLY A 1 96 ? -27.816 4.633 9.379 1.00 88.94 96 GLY A CA 1
ATOM 737 C C . GLY A 1 96 ? -28.708 4.149 8.236 1.00 88.94 96 GLY A C 1
ATOM 738 O O . GLY A 1 96 ? -28.306 3.291 7.459 1.00 88.94 96 GLY A O 1
ATOM 739 N N . PHE A 1 97 ? -29.894 4.743 8.080 1.00 85.19 97 PHE A N 1
ATOM 740 C CA . PHE A 1 97 ? -30.901 4.344 7.081 1.00 85.19 97 PHE A CA 1
ATOM 741 C C . PHE A 1 97 ? -30.451 4.404 5.608 1.00 85.19 97 PHE A C 1
ATOM 743 O O . PHE A 1 97 ? -31.191 3.955 4.734 1.00 85.19 97 PHE A O 1
ATOM 750 N N . ARG A 1 98 ? -29.297 5.017 5.309 1.00 87.06 98 ARG A N 1
ATOM 751 C CA . ARG A 1 98 ? -28.717 5.059 3.954 1.00 87.06 98 ARG A CA 1
ATOM 752 C C . ARG A 1 98 ? -27.794 3.883 3.660 1.00 87.06 98 ARG A C 1
ATOM 754 O O . ARG A 1 98 ? -27.283 3.816 2.546 1.00 87.06 98 ARG A O 1
ATOM 761 N N . PHE A 1 99 ? -27.545 3.034 4.654 1.00 86.88 99 PHE A N 1
ATOM 762 C CA . PHE A 1 99 ? -26.710 1.861 4.498 1.00 86.88 99 PHE A CA 1
ATOM 763 C C . PHE A 1 99 ? -27.334 0.944 3.451 1.00 86.88 99 PHE A C 1
ATOM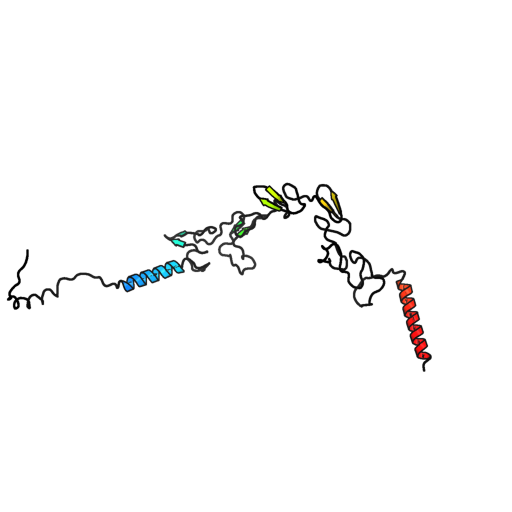 765 O O . PHE A 1 99 ? -28.503 0.579 3.542 1.00 86.88 99 PHE A O 1
ATOM 772 N N . ASP A 1 100 ? -26.548 0.627 2.436 1.00 83.81 100 ASP A N 1
ATOM 773 C CA . ASP A 1 100 ? -26.937 -0.253 1.349 1.00 83.81 100 ASP A CA 1
ATOM 774 C C . ASP A 1 100 ? -25.673 -0.986 0.891 1.00 83.81 100 ASP A C 1
ATOM 776 O O . ASP A 1 100 ? -24.773 -0.342 0.344 1.00 83.81 100 ASP A O 1
ATOM 780 N N . PRO A 1 101 ? -25.574 -2.311 1.099 1.00 82.81 101 PRO A N 1
ATOM 781 C CA . PRO A 1 101 ? -24.380 -3.075 0.751 1.00 82.81 101 PRO A CA 1
ATOM 782 C C . PRO A 1 101 ? -24.058 -3.048 -0.753 1.00 82.81 101 PRO A C 1
ATOM 784 O O . PRO A 1 101 ? -22.913 -3.315 -1.122 1.00 82.81 101 PRO A O 1
ATOM 787 N N . GLU A 1 102 ? -25.023 -2.717 -1.619 1.00 84.44 102 GLU A N 1
ATOM 788 C CA . GLU A 1 102 ? -24.819 -2.576 -3.068 1.00 84.44 102 GLU A CA 1
ATOM 789 C C . GLU A 1 102 ? -24.467 -1.136 -3.492 1.00 84.44 102 GLU A C 1
ATOM 791 O O . GLU A 1 102 ? -24.076 -0.891 -4.639 1.00 84.44 102 GLU A O 1
ATOM 796 N N . SER A 1 103 ? -24.560 -0.165 -2.579 1.00 85.56 103 SER A N 1
ATOM 797 C CA . SER A 1 103 ? -24.252 1.238 -2.855 1.00 85.56 103 SER A CA 1
ATOM 798 C C . SER A 1 103 ? -22.751 1.491 -2.946 1.00 85.56 103 SER A C 1
ATOM 800 O O . SER A 1 103 ? -21.980 1.136 -2.068 1.00 85.56 103 SER A O 1
ATOM 802 N N . LEU A 1 104 ? -22.315 2.236 -3.960 1.00 84.62 104 LEU A N 1
ATOM 803 C CA . LEU A 1 104 ? -20.904 2.616 -4.104 1.00 84.62 104 LEU A CA 1
ATOM 804 C C . LEU A 1 104 ? -20.392 3.567 -3.006 1.00 84.62 104 LEU A C 1
ATOM 806 O O . LEU A 1 104 ? -19.181 3.711 -2.858 1.00 84.62 104 LEU A O 1
ATOM 810 N N . LEU A 1 105 ? -21.286 4.276 -2.308 1.00 81.44 105 LEU A N 1
ATOM 811 C CA . LEU A 1 105 ? -20.924 5.306 -1.321 1.00 81.44 105 LEU A CA 1
ATOM 812 C C . LEU A 1 105 ? -21.312 4.944 0.117 1.00 81.44 105 LEU A C 1
ATOM 814 O O . LEU A 1 105 ? -20.750 5.514 1.048 1.00 81.44 105 LEU A O 1
ATOM 818 N N . PHE A 1 106 ? -22.295 4.064 0.299 1.00 87.25 106 PHE A N 1
ATOM 819 C CA . PHE A 1 106 ? -22.910 3.775 1.598 1.00 87.25 106 PHE A CA 1
ATOM 820 C C . PHE A 1 106 ? -22.966 2.267 1.885 1.00 87.25 106 PHE A C 1
ATOM 822 O O . PHE A 1 106 ? -23.875 1.799 2.562 1.00 87.25 106 PHE A O 1
ATOM 829 N N . ASN A 1 107 ? -21.990 1.514 1.377 1.00 84.88 107 ASN A N 1
ATOM 830 C CA . ASN A 1 107 ? -21.845 0.072 1.597 1.00 84.88 107 ASN A CA 1
ATOM 831 C C . ASN A 1 107 ? -21.217 -0.316 2.937 1.00 84.88 107 ASN A C 1
ATOM 833 O O . ASN A 1 107 ? -21.076 -1.506 3.210 1.00 84.88 107 ASN A O 1
ATOM 837 N N . GLU A 1 108 ? -20.828 0.648 3.768 1.00 89.31 108 GLU A N 1
ATOM 838 C CA . GLU A 1 108 ? -20.328 0.405 5.122 1.00 89.31 108 GLU A CA 1
ATOM 839 C C . GLU A 1 108 ? -21.261 1.066 6.150 1.00 89.31 108 GLU A C 1
ATOM 841 O O . GLU A 1 108 ? -21.769 2.160 5.893 1.00 89.31 108 GLU A O 1
ATOM 846 N N . PRO A 1 109 ? -21.510 0.436 7.314 1.00 89.12 109 PRO A N 1
ATOM 847 C CA . PRO A 1 109 ? -22.443 0.962 8.317 1.00 89.12 109 PRO A CA 1
ATOM 848 C C . PRO A 1 109 ? -21.922 2.228 9.018 1.00 89.12 109 PRO A C 1
ATOM 850 O O . PRO A 1 109 ? -22.708 3.067 9.472 1.00 89.12 109 PRO A O 1
ATOM 853 N N . CYS A 1 110 ? -20.600 2.404 9.058 1.00 94.31 110 CYS A N 1
ATOM 854 C CA . CYS A 1 110 ? -19.931 3.556 9.645 1.00 94.31 110 CYS A CA 1
ATOM 855 C C . CYS A 1 110 ? -18.933 4.184 8.667 1.00 94.31 110 CYS A C 1
ATOM 857 O O . CYS A 1 110 ? -18.169 3.492 8.003 1.00 94.31 110 CYS A O 1
ATOM 859 N N . ILE A 1 111 ? -18.872 5.514 8.651 1.00 93.75 111 ILE A N 1
ATOM 860 C CA . ILE A 1 111 ? -17.800 6.283 8.011 1.00 93.75 111 ILE A CA 1
ATOM 861 C C . ILE A 1 111 ? -16.772 6.621 9.092 1.00 93.75 111 ILE A C 1
ATOM 863 O O . ILE A 1 111 ? -17.025 7.472 9.948 1.00 93.75 111 ILE A O 1
ATOM 867 N N . CYS A 1 112 ? -15.622 5.951 9.076 1.00 91.75 112 CYS A N 1
ATOM 868 C CA . CYS A 1 112 ? -14.623 6.099 10.135 1.00 91.75 112 CYS A CA 1
ATOM 869 C C . CYS A 1 112 ? -13.812 7.397 10.058 1.00 91.75 112 CYS A C 1
ATOM 871 O O . CYS A 1 112 ? -13.465 7.884 8.978 1.00 91.75 112 CYS A O 1
ATOM 873 N N . GLU A 1 113 ? -13.452 7.920 11.232 1.00 91.31 113 GLU A N 1
ATOM 874 C CA . GLU A 1 113 ? -12.453 8.978 11.375 1.00 91.31 113 GLU A CA 1
ATOM 875 C C . GLU A 1 113 ? -11.069 8.506 10.892 1.00 91.31 113 GLU A C 1
ATOM 877 O O . GLU A 1 113 ? -10.768 7.310 10.837 1.00 91.31 113 GLU A O 1
ATOM 882 N N . SER A 1 114 ? -10.187 9.456 10.565 1.00 85.38 114 SER A N 1
ATOM 883 C CA . SER A 1 114 ? -8.828 9.143 10.109 1.00 85.38 114 SER A CA 1
ATOM 884 C C . SER A 1 114 ? -8.091 8.245 11.110 1.00 85.38 114 SER A C 1
ATOM 886 O O . SER A 1 114 ? -8.005 8.554 12.296 1.00 85.38 114 SER A O 1
ATOM 888 N N . GLY A 1 115 ? -7.532 7.139 10.614 1.00 74.81 115 GLY A N 1
ATOM 889 C CA . GLY A 1 115 ? -6.786 6.164 11.415 1.00 74.81 115 GLY A CA 1
ATOM 890 C C . GLY A 1 115 ? -7.638 5.080 12.086 1.00 74.81 115 GLY A C 1
ATOM 891 O O . GLY A 1 115 ? -7.068 4.104 12.567 1.00 74.81 115 GLY A O 1
ATOM 892 N N . TRP A 1 116 ? -8.969 5.188 12.076 1.00 85.12 116 TRP A N 1
ATOM 893 C CA . TRP A 1 116 ? -9.882 4.145 12.556 1.00 85.12 116 TRP A CA 1
ATOM 894 C C . TRP A 1 116 ? -10.451 3.336 11.390 1.00 85.12 116 TRP A C 1
ATOM 896 O O . TRP A 1 116 ? -10.665 3.866 10.297 1.00 85.12 116 TRP A O 1
ATOM 906 N N . LYS A 1 117 ? -10.648 2.035 11.604 1.00 84.50 117 LYS A N 1
ATOM 907 C CA . LYS A 1 117 ? -11.244 1.080 10.659 1.00 84.50 117 LYS A CA 1
ATOM 908 C C . LYS A 1 117 ? -12.068 0.040 11.424 1.00 84.50 117 LYS A C 1
ATOM 910 O O . LYS A 1 117 ? -12.160 0.079 12.648 1.00 84.50 117 LYS A O 1
ATOM 915 N N . GLY A 1 118 ? -12.639 -0.892 10.671 1.00 84.50 118 GLY A N 1
ATOM 916 C CA . GLY A 1 118 ? -13.628 -1.845 11.156 1.00 84.50 118 GLY A CA 1
ATOM 917 C C . GLY A 1 118 ? -15.028 -1.349 10.858 1.00 84.50 118 GLY A C 1
ATOM 918 O O . GLY A 1 118 ? -15.240 -0.147 10.718 1.00 84.50 118 GLY A O 1
ATOM 919 N N . GLU A 1 119 ? -15.978 -2.276 10.777 1.00 86.62 119 GLU A N 1
ATOM 920 C CA . GLU A 1 119 ? -17.382 -1.958 10.492 1.00 86.62 119 GLU A CA 1
ATOM 921 C C . GLU A 1 119 ? -17.953 -0.960 11.510 1.00 86.62 119 GLU A C 1
ATOM 923 O O . GLU A 1 119 ? -18.730 -0.092 11.139 1.00 86.62 119 GLU A O 1
ATOM 928 N N . MET A 1 120 ? -17.498 -1.019 12.769 1.00 90.19 120 MET A N 1
ATOM 929 C CA . MET A 1 120 ? -17.907 -0.103 13.844 1.00 90.19 120 MET A CA 1
ATOM 930 C C . MET A 1 120 ? -16.846 0.953 14.195 1.00 90.19 120 MET A C 1
ATOM 932 O O . MET A 1 120 ? -16.964 1.641 15.213 1.00 90.19 120 MET A O 1
ATOM 936 N N . CYS A 1 121 ? -15.797 1.099 13.379 1.00 91.62 121 CYS A N 1
ATOM 937 C CA . CYS A 1 121 ? -14.657 1.983 13.652 1.00 91.62 121 CYS A CA 1
ATOM 938 C C . CYS A 1 121 ? -14.025 1.738 15.035 1.00 91.62 121 CYS A C 1
ATOM 940 O O . CYS A 1 121 ? -13.658 2.680 15.739 1.00 91.62 121 CYS A O 1
ATOM 942 N N . ASP A 1 122 ? -13.966 0.475 15.450 1.00 88.50 122 ASP A N 1
ATOM 943 C CA . ASP A 1 122 ? -13.623 0.027 16.800 1.00 88.50 122 ASP A CA 1
ATOM 944 C C . ASP A 1 122 ? -12.143 -0.340 16.955 1.00 88.50 122 ASP A C 1
ATOM 946 O O . ASP A 1 122 ? -11.650 -0.487 18.077 1.00 88.50 122 ASP A O 1
ATOM 950 N N . TYR A 1 123 ? -11.404 -0.415 15.848 1.00 79.00 123 TYR A N 1
ATOM 951 C CA . TYR A 1 123 ? -9.964 -0.610 15.878 1.00 79.00 123 TYR A CA 1
ATOM 952 C C . TYR A 1 123 ? -9.231 0.381 14.980 1.00 79.00 123 TYR A C 1
ATOM 954 O O . TYR A 1 123 ? -9.724 0.872 13.971 1.00 79.00 123 TYR A O 1
ATOM 962 N N . GLN A 1 124 ? -7.985 0.656 15.338 1.00 77.31 124 GLN A N 1
ATOM 963 C CA . GLN A 1 124 ? -7.042 1.334 14.461 1.00 77.31 124 GLN A CA 1
ATOM 964 C C . GLN A 1 124 ? -6.110 0.269 13.879 1.00 77.31 124 GLN A C 1
ATOM 966 O O . GLN A 1 124 ? -5.343 -0.330 14.644 1.00 77.31 124 GLN A O 1
ATOM 971 N N . PRO A 1 125 ? -6.158 -0.035 12.570 1.00 64.38 125 PRO A N 1
ATOM 972 C CA . PRO A 1 125 ? -5.218 -0.971 11.979 1.00 64.38 125 PRO A CA 1
ATOM 973 C C . PRO A 1 125 ? -3.819 -0.361 11.997 1.00 64.38 125 PRO A C 1
ATOM 975 O O . PRO A 1 125 ? -3.509 0.558 11.252 1.00 64.38 125 PRO A O 1
ATOM 978 N N . ALA A 1 126 ? -3.010 -0.878 12.918 1.00 53.09 126 ALA A N 1
ATOM 979 C CA . ALA A 1 126 ? -1.553 -0.870 12.975 1.00 53.09 126 ALA A CA 1
ATOM 980 C C . ALA A 1 126 ? -0.796 0.182 12.130 1.00 53.09 126 ALA A C 1
ATOM 982 O O . ALA A 1 126 ? -0.060 -0.168 11.212 1.00 53.09 126 ALA A O 1
ATOM 983 N N . GLU A 1 127 ? -0.779 1.437 12.580 1.00 56.69 127 GLU A N 1
ATOM 984 C CA . GLU A 1 127 ? 0.472 2.216 12.533 1.00 56.69 127 GLU A CA 1
ATOM 985 C C . GLU A 1 127 ? 1.411 1.842 13.694 1.00 56.69 127 GLU A C 1
ATOM 987 O O . GLU A 1 127 ? 2.619 2.014 13.584 1.00 56.69 127 GLU A O 1
ATOM 992 N N . LYS A 1 128 ? 0.903 1.225 14.777 1.00 67.31 128 LYS A N 1
ATOM 993 C CA . LYS A 1 128 ? 1.706 0.930 15.979 1.00 67.31 128 LYS A CA 1
ATOM 994 C C . LYS A 1 128 ? 2.929 0.038 15.742 1.00 67.31 128 LYS A C 1
ATOM 996 O O . LYS A 1 128 ? 3.897 0.188 16.466 1.00 67.31 128 LYS A O 1
ATOM 1001 N N . CYS A 1 129 ? 2.892 -0.890 14.779 1.00 82.75 129 CYS A N 1
ATOM 1002 C CA . CYS A 1 129 ? 4.013 -1.799 14.475 1.00 82.75 129 CYS A CA 1
ATOM 1003 C C . CYS A 1 129 ? 4.526 -1.668 13.034 1.00 82.75 129 CYS A C 1
ATOM 1005 O O . CYS A 1 129 ? 5.101 -2.619 12.499 1.00 82.75 129 CYS A O 1
ATOM 1007 N N . GLY A 1 130 ? 4.249 -0.538 12.370 1.00 79.75 130 GLY A N 1
ATOM 1008 C CA . GLY A 1 130 ? 4.792 -0.220 11.046 1.00 79.75 130 GLY A CA 1
ATOM 1009 C C . GLY A 1 130 ? 4.518 -1.259 9.951 1.00 79.75 130 GLY A C 1
ATOM 1010 O O . GLY A 1 130 ? 5.343 -1.406 9.052 1.00 79.75 130 GLY A O 1
ATOM 1011 N N . ASN A 1 131 ? 3.416 -2.021 10.042 1.00 81.81 131 ASN A N 1
ATOM 1012 C CA . ASN A 1 131 ? 3.103 -3.187 9.192 1.00 81.81 131 ASN A CA 1
ATOM 1013 C C . ASN A 1 131 ? 4.198 -4.277 9.155 1.00 81.81 131 ASN A C 1
ATOM 1015 O O . ASN A 1 131 ? 4.240 -5.109 8.250 1.00 81.81 131 ASN A O 1
ATOM 1019 N N . LYS A 1 132 ? 5.103 -4.271 10.137 1.00 88.25 132 LYS A N 1
ATOM 1020 C CA . LYS A 1 132 ? 6.294 -5.132 10.232 1.00 88.25 132 LYS A CA 1
ATOM 1021 C C . LYS A 1 132 ? 6.274 -5.996 11.495 1.00 88.25 132 LYS A C 1
ATOM 1023 O O . LYS A 1 132 ? 7.287 -6.592 11.863 1.00 88.25 132 LYS A O 1
ATOM 1028 N N . GLY A 1 133 ? 5.132 -6.051 12.173 1.00 87.88 133 GLY A N 1
ATOM 1029 C CA . GLY A 1 133 ? 4.939 -6.786 13.412 1.00 87.88 133 GLY A CA 1
ATOM 1030 C C . GLY A 1 133 ? 3.472 -6.919 13.794 1.00 87.88 133 GLY A C 1
ATOM 1031 O O . GLY A 1 133 ? 2.607 -6.238 13.244 1.00 87.88 133 GLY A O 1
ATOM 1032 N N . GLU A 1 134 ? 3.219 -7.788 14.765 1.00 86.12 134 GLU A N 1
ATOM 1033 C CA . GLU A 1 134 ? 1.908 -7.999 15.374 1.00 86.12 134 GLU A CA 1
ATOM 1034 C C . GLU A 1 134 ? 1.844 -7.299 16.736 1.00 86.12 134 GLU A C 1
ATOM 1036 O O . GLU A 1 134 ? 2.801 -7.329 17.509 1.00 86.12 134 GLU A O 1
ATOM 1041 N N . TRP A 1 135 ? 0.710 -6.678 17.062 1.00 83.06 135 TRP A N 1
ATOM 1042 C CA . TRP A 1 135 ? 0.506 -6.067 18.376 1.00 83.06 135 TRP A CA 1
ATOM 1043 C C . TRP A 1 135 ? 0.034 -7.122 19.384 1.00 83.06 135 TRP A C 1
ATOM 1045 O O . TRP A 1 135 ? -1.082 -7.631 19.266 1.00 83.06 135 TRP A O 1
ATOM 1055 N N . LYS A 1 136 ? 0.856 -7.446 20.391 1.00 85.62 136 LYS A N 1
ATOM 1056 C CA . LYS A 1 136 ? 0.512 -8.405 21.458 1.00 85.62 136 LYS A CA 1
ATOM 1057 C C . LYS A 1 136 ? 0.984 -7.911 22.820 1.00 85.62 136 LYS A C 1
ATOM 1059 O O . LYS A 1 136 ? 2.107 -7.443 22.951 1.00 85.62 136 LYS A O 1
ATOM 1064 N N . LYS A 1 137 ? 0.152 -8.076 23.858 1.00 84.12 137 LYS A N 1
ATOM 1065 C CA . LYS A 1 137 ? 0.493 -7.746 25.263 1.00 84.12 137 LYS A CA 1
ATOM 1066 C C . LYS A 1 137 ? 1.107 -6.341 25.413 1.00 84.12 137 LYS A C 1
ATOM 1068 O O . LYS A 1 137 ? 2.176 -6.191 25.999 1.00 84.12 137 LYS A O 1
ATOM 1073 N N . ASP A 1 138 ? 0.455 -5.345 24.815 1.00 81.19 138 ASP A N 1
ATOM 1074 C CA . ASP A 1 138 ? 0.874 -3.934 24.811 1.00 81.19 138 ASP A CA 1
ATOM 1075 C C . ASP A 1 138 ? 2.271 -3.649 24.235 1.00 81.19 138 ASP A C 1
ATOM 1077 O O . ASP A 1 138 ? 2.905 -2.646 24.566 1.00 81.19 138 ASP A O 1
ATOM 1081 N N . ARG A 1 139 ? 2.760 -4.508 23.335 1.00 85.94 139 ARG A N 1
ATOM 1082 C CA . ARG A 1 139 ? 4.000 -4.282 22.587 1.00 85.94 139 ARG A CA 1
ATOM 1083 C C . ARG A 1 139 ? 3.922 -4.831 21.167 1.00 85.94 139 ARG A C 1
ATOM 1085 O O . ARG A 1 139 ? 3.131 -5.723 20.870 1.00 85.94 139 ARG A O 1
ATOM 1092 N N . CYS A 1 140 ? 4.806 -4.344 20.302 1.00 89.06 140 CYS A N 1
ATOM 1093 C CA . CYS A 1 140 ? 5.016 -4.947 18.994 1.00 89.06 140 CYS A CA 1
ATOM 1094 C C . CYS A 1 140 ? 5.902 -6.194 19.082 1.00 89.06 140 CYS A C 1
ATOM 1096 O O . CYS A 1 140 ? 6.991 -6.172 19.668 1.00 89.06 140 CYS A O 1
ATOM 1098 N N . GLU A 1 141 ? 5.437 -7.272 18.462 1.00 92.00 141 GLU A N 1
ATOM 1099 C CA . GLU A 1 141 ? 6.212 -8.460 18.119 1.00 92.00 141 GLU A CA 1
ATOM 1100 C C . GLU A 1 141 ? 6.598 -8.374 16.639 1.00 92.00 141 GLU A C 1
ATOM 1102 O O . GLU A 1 141 ? 5.782 -8.609 15.750 1.00 92.00 141 GLU A O 1
ATOM 1107 N N . CYS A 1 142 ? 7.841 -7.978 16.366 1.00 92.12 142 CYS A N 1
ATOM 1108 C CA . CYS A 1 142 ? 8.318 -7.748 15.005 1.00 92.12 142 CYS A CA 1
ATOM 1109 C C . CYS A 1 142 ? 8.595 -9.051 14.251 1.00 92.12 142 CYS A C 1
ATOM 1111 O O . CYS A 1 142 ? 9.083 -10.028 14.820 1.00 92.12 142 CYS A O 1
ATOM 1113 N N . VAL A 1 143 ? 8.320 -9.042 12.948 1.00 90.38 143 VAL A N 1
ATOM 1114 C CA . VAL A 1 143 ? 8.548 -10.177 12.049 1.00 90.38 143 VAL A CA 1
ATOM 1115 C C . VAL A 1 143 ? 9.942 -10.080 11.421 1.00 90.38 143 VAL A C 1
ATOM 1117 O O . VAL A 1 143 ? 10.453 -8.995 11.142 1.00 90.38 143 VAL A O 1
ATOM 1120 N N . GLY A 1 144 ? 10.568 -11.227 11.157 1.00 89.62 144 GLY A N 1
ATOM 1121 C CA . GLY A 1 144 ? 11.824 -11.296 10.408 1.00 89.62 144 GLY A CA 1
ATOM 1122 C C . GLY A 1 144 ? 12.978 -10.577 11.109 1.00 89.62 144 GLY A C 1
ATOM 1123 O O . GLY A 1 144 ? 13.324 -10.899 12.242 1.00 89.62 144 GLY A O 1
ATOM 1124 N N . SER A 1 145 ? 13.610 -9.631 10.412 1.00 92.69 145 SER A N 1
ATOM 1125 C CA . SER A 1 145 ? 14.741 -8.843 10.927 1.00 92.69 145 SER A CA 1
ATOM 1126 C C . SER A 1 145 ? 14.345 -7.424 11.354 1.00 92.69 145 SER A C 1
ATOM 1128 O O . SER A 1 145 ? 15.222 -6.573 11.524 1.00 92.69 145 SER A O 1
ATOM 1130 N N . TYR A 1 146 ? 13.045 -7.143 11.502 1.00 94.62 146 TYR A N 1
ATOM 1131 C CA . TYR A 1 146 ? 12.578 -5.856 12.011 1.00 94.62 146 TYR A CA 1
ATOM 1132 C C . TYR A 1 146 ? 12.687 -5.766 13.534 1.00 94.62 146 TYR A C 1
ATOM 1134 O O . TYR A 1 146 ? 12.555 -6.763 14.241 1.00 94.62 146 TYR A O 1
ATOM 1142 N N . PHE A 1 147 ? 12.926 -4.563 14.048 1.00 93.38 147 PHE A N 1
ATOM 1143 C CA . PHE A 1 147 ? 13.003 -4.294 15.480 1.00 93.38 147 PHE A CA 1
ATOM 1144 C C . PHE A 1 147 ? 12.655 -2.835 15.809 1.00 93.38 147 PHE A C 1
ATOM 1146 O O . PHE A 1 147 ? 12.487 -1.996 14.924 1.00 93.38 147 PHE A O 1
ATOM 1153 N N . GLY A 1 148 ? 12.567 -2.541 17.107 1.00 91.56 148 GLY A N 1
ATOM 1154 C CA . GLY A 1 148 ? 12.135 -1.252 17.647 1.00 91.56 148 GLY A CA 1
ATOM 1155 C C . GLY A 1 148 ? 10.754 -1.351 18.294 1.00 91.56 148 GLY A C 1
ATOM 1156 O O . GLY A 1 148 ? 10.086 -2.378 18.188 1.00 91.56 148 GLY A O 1
ATOM 1157 N N . SER A 1 149 ? 10.341 -0.299 19.002 1.00 89.69 149 SER A N 1
ATOM 1158 C CA . SER A 1 149 ? 9.034 -0.242 19.675 1.00 89.69 149 SER A CA 1
ATOM 1159 C C . SER A 1 149 ? 7.861 -0.377 18.706 1.00 89.69 149 SER A C 1
ATOM 1161 O O . SER A 1 149 ? 6.808 -0.863 19.102 1.00 89.69 149 SER A O 1
ATOM 1163 N N . GLU A 1 150 ? 8.078 0.012 17.450 1.00 88.94 150 GLU A N 1
ATOM 1164 C CA . GLU A 1 150 ? 7.084 0.036 16.379 1.00 88.94 150 GLU A CA 1
ATOM 1165 C C . GLU A 1 150 ? 7.556 -0.755 15.148 1.00 88.94 150 GLU A C 1
ATOM 1167 O O . GLU A 1 150 ? 7.062 -0.557 14.043 1.00 88.94 150 GLU A O 1
ATOM 1172 N N . CYS A 1 151 ? 8.552 -1.636 15.308 1.00 91.56 151 CYS A N 1
ATOM 1173 C CA . CYS A 1 151 ? 9.172 -2.391 14.209 1.00 91.56 151 CYS A CA 1
ATOM 1174 C C . CYS A 1 151 ? 9.694 -1.509 13.059 1.00 91.56 151 CYS A C 1
ATOM 1176 O O . CYS A 1 151 ? 9.726 -1.917 11.898 1.00 91.56 151 CYS A O 1
ATOM 1178 N N . GLN A 1 152 ? 10.121 -0.290 13.388 1.00 88.56 152 GLN A N 1
ATOM 1179 C CA . GLN A 1 152 ? 10.510 0.750 12.439 1.00 88.56 152 GLN A CA 1
ATOM 1180 C C . GLN A 1 152 ? 11.946 0.614 11.904 1.00 88.56 152 GLN A C 1
ATOM 1182 O O . GLN A 1 152 ? 12.339 1.361 11.000 1.00 88.56 152 GLN A O 1
ATOM 1187 N N . TYR A 1 153 ? 12.736 -0.300 12.474 1.00 93.31 153 TYR A N 1
ATOM 1188 C CA . TYR A 1 153 ? 14.131 -0.535 12.111 1.00 93.31 153 TYR A CA 1
ATOM 1189 C C . TYR A 1 153 ? 14.343 -1.943 11.560 1.00 93.31 153 TYR A C 1
ATOM 1191 O O . TYR A 1 153 ? 13.610 -2.865 11.895 1.00 93.31 153 TYR A O 1
ATOM 1199 N N . THR A 1 154 ? 15.380 -2.119 10.749 1.00 93.75 154 THR A N 1
ATOM 1200 C CA . THR A 1 154 ? 15.880 -3.398 10.237 1.00 93.75 154 THR A CA 1
ATOM 1201 C C . THR A 1 154 ? 17.311 -3.633 10.709 1.00 93.75 154 THR A C 1
ATOM 1203 O O . THR A 1 154 ? 18.104 -2.696 10.796 1.00 93.75 154 THR A O 1
ATOM 1206 N N . SER A 1 155 ? 17.659 -4.882 11.016 1.00 93.44 155 SER A N 1
ATOM 1207 C CA . SER A 1 155 ? 19.029 -5.292 11.354 1.00 93.44 155 SER A CA 1
ATOM 1208 C C . SER A 1 155 ? 19.806 -5.889 10.176 1.00 93.44 155 SER A C 1
ATOM 1210 O O . SER A 1 155 ? 20.991 -6.192 10.320 1.00 93.44 155 SER A O 1
ATOM 1212 N N . ARG A 1 156 ? 19.169 -6.059 9.011 1.00 93.56 156 ARG A N 1
ATOM 1213 C CA . ARG A 1 156 ? 19.747 -6.760 7.858 1.00 93.56 156 ARG A CA 1
ATOM 1214 C C . ARG A 1 156 ? 19.484 -6.014 6.555 1.00 93.56 156 ARG A C 1
ATOM 1216 O O . ARG A 1 156 ? 18.369 -5.571 6.318 1.00 93.56 156 ARG A O 1
ATOM 1223 N N . CYS A 1 157 ? 20.497 -5.964 5.691 1.00 94.50 157 CYS A N 1
ATOM 1224 C CA . CYS A 1 157 ? 20.398 -5.510 4.303 1.00 94.50 157 CYS A CA 1
ATOM 1225 C C . CYS A 1 157 ? 20.980 -6.590 3.380 1.00 94.50 157 CYS A C 1
ATOM 1227 O O . CYS A 1 157 ? 21.933 -7.268 3.767 1.00 94.50 157 CYS A O 1
ATOM 1229 N N . ILE A 1 158 ? 20.396 -6.767 2.195 1.00 93.25 158 ILE A N 1
ATOM 1230 C CA . ILE A 1 158 ? 20.861 -7.691 1.156 1.00 93.25 158 ILE A CA 1
ATOM 1231 C C . ILE A 1 158 ? 21.776 -6.936 0.184 1.00 93.25 158 ILE A C 1
ATOM 1233 O O . ILE A 1 158 ? 22.982 -7.158 0.215 1.00 93.25 158 ILE A O 1
ATOM 1237 N N . GLU A 1 159 ? 21.240 -5.993 -0.601 1.00 94.50 159 GLU A N 1
ATOM 1238 C CA . GLU A 1 159 ? 22.010 -5.166 -1.550 1.00 94.50 159 GLU A CA 1
ATOM 1239 C C . GLU A 1 159 ? 22.072 -3.700 -1.105 1.00 94.50 159 GLU A C 1
ATOM 1241 O O . GLU A 1 159 ? 21.492 -2.791 -1.703 1.00 94.50 159 GLU A O 1
ATOM 1246 N N . GLY A 1 160 ? 22.775 -3.461 -0.002 1.00 94.62 160 GLY A N 1
ATOM 1247 C CA . GLY A 1 160 ? 22.936 -2.129 0.567 1.00 94.62 160 GLY A CA 1
ATOM 1248 C C . GLY A 1 160 ? 23.717 -2.154 1.870 1.00 94.62 160 GLY A C 1
ATOM 1249 O O . GLY A 1 160 ? 24.277 -3.178 2.264 1.00 94.62 160 GLY A O 1
ATOM 1250 N N . PHE A 1 161 ? 23.732 -1.024 2.566 1.00 95.88 161 PHE A N 1
ATOM 1251 C CA . PHE A 1 161 ? 24.407 -0.903 3.855 1.00 95.88 161 PHE A CA 1
ATOM 1252 C C . PHE A 1 161 ? 23.476 -0.343 4.928 1.00 95.88 161 PHE A C 1
ATOM 1254 O O . PHE A 1 161 ? 22.605 0.487 4.667 1.00 95.88 161 PHE A O 1
ATOM 1261 N N . LEU A 1 162 ? 23.669 -0.813 6.160 1.00 94.75 162 LEU A N 1
ATOM 1262 C CA . LEU A 1 162 ? 22.840 -0.430 7.294 1.00 94.75 162 LEU A CA 1
ATOM 1263 C C . LEU A 1 162 ? 23.299 0.915 7.878 1.00 94.75 162 LEU A C 1
ATOM 1265 O O . LEU A 1 162 ? 24.461 1.080 8.256 1.00 94.75 162 LEU A O 1
ATOM 1269 N N . ARG A 1 163 ? 22.377 1.873 8.002 1.00 94.00 163 ARG A N 1
ATOM 1270 C CA . ARG A 1 163 ? 22.582 3.164 8.675 1.00 94.00 163 ARG A CA 1
ATOM 1271 C C . ARG A 1 163 ? 21.382 3.484 9.552 1.00 94.00 163 ARG A C 1
ATOM 1273 O O . ARG A 1 163 ? 20.257 3.518 9.072 1.00 94.00 163 ARG A O 1
ATOM 1280 N N . ASN A 1 164 ? 21.627 3.752 10.835 1.00 90.62 164 ASN A N 1
ATOM 1281 C CA . ASN A 1 164 ? 20.595 4.149 11.804 1.00 90.62 164 ASN A CA 1
ATOM 1282 C C . ASN A 1 164 ? 19.375 3.203 11.822 1.00 90.62 164 ASN A C 1
ATOM 1284 O O . ASN A 1 164 ? 18.233 3.650 11.876 1.00 90.62 164 ASN A O 1
ATOM 1288 N N . GLY A 1 165 ? 19.620 1.892 11.721 1.00 88.25 165 GLY A N 1
ATOM 1289 C CA . GLY A 1 165 ? 18.558 0.884 11.699 1.00 88.25 165 GLY A CA 1
ATOM 1290 C C . GLY A 1 165 ? 17.723 0.870 10.415 1.00 88.25 165 GLY A C 1
ATOM 1291 O O . GLY A 1 165 ? 16.621 0.340 10.426 1.00 88.25 165 GLY A O 1
ATOM 1292 N N . ARG A 1 166 ? 18.194 1.454 9.309 1.00 91.31 166 ARG A N 1
ATOM 1293 C CA . ARG A 1 166 ? 17.552 1.377 7.987 1.00 91.31 166 ARG A CA 1
ATOM 1294 C C . ARG A 1 166 ? 18.573 1.010 6.919 1.00 91.31 166 ARG A C 1
ATOM 1296 O O . ARG A 1 166 ? 19.753 1.340 7.049 1.00 91.31 166 ARG A O 1
ATOM 1303 N N . CYS A 1 167 ? 18.129 0.328 5.870 1.00 95.38 167 CYS A N 1
ATOM 1304 C CA . CYS A 1 167 ? 18.990 0.021 4.738 1.00 95.38 167 CYS A CA 1
ATOM 1305 C C . CYS A 1 167 ? 19.055 1.200 3.772 1.00 95.38 167 CYS A C 1
ATOM 1307 O O . CYS A 1 167 ? 18.035 1.779 3.405 1.00 95.38 167 CYS A O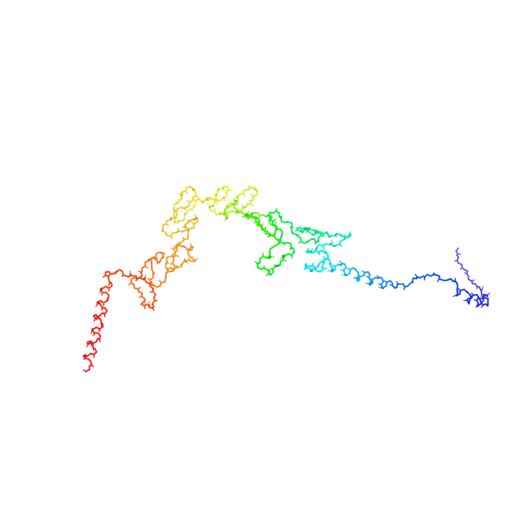 1
ATOM 1309 N N . ILE A 1 168 ? 20.271 1.544 3.360 1.00 96.31 168 ILE A N 1
ATOM 1310 C CA . ILE A 1 168 ? 20.524 2.420 2.221 1.00 96.31 168 ILE A CA 1
ATOM 1311 C C . ILE A 1 168 ? 20.894 1.505 1.060 1.00 96.31 168 ILE A C 1
ATOM 1313 O O . ILE A 1 168 ? 21.949 0.867 1.088 1.00 96.31 168 ILE A O 1
ATOM 1317 N N . CYS A 1 169 ? 19.990 1.391 0.090 1.00 96.19 169 CYS A N 1
ATOM 1318 C CA . CYS A 1 169 ? 20.146 0.458 -1.016 1.00 96.19 169 CYS A CA 1
ATOM 1319 C C . CYS A 1 169 ? 21.208 0.922 -2.005 1.00 96.19 169 CYS A C 1
ATOM 1321 O O . CYS A 1 169 ? 21.365 2.117 -2.267 1.00 96.19 169 CYS A O 1
ATOM 1323 N N . ASN A 1 170 ? 21.928 -0.051 -2.556 1.00 94.75 170 ASN A N 1
ATOM 1324 C CA . ASN A 1 170 ? 22.807 0.177 -3.691 1.00 94.75 170 ASN A CA 1
ATOM 1325 C C . ASN A 1 170 ? 21.974 0.611 -4.904 1.00 94.75 170 ASN A C 1
ATOM 1327 O O . ASN A 1 170 ? 20.820 0.197 -5.053 1.00 94.75 170 ASN A O 1
ATOM 1331 N N . ASP A 1 171 ? 22.578 1.405 -5.796 1.00 91.81 171 ASP A N 1
ATOM 1332 C CA . ASP A 1 171 ? 21.943 1.740 -7.071 1.00 91.81 171 ASP A CA 1
ATOM 1333 C C . ASP A 1 171 ? 21.590 0.447 -7.794 1.00 91.81 171 ASP A C 1
ATOM 1335 O O . ASP A 1 171 ? 22.449 -0.405 -8.036 1.00 91.81 171 ASP A O 1
ATOM 1339 N N . GLY A 1 172 ? 20.306 0.246 -8.050 1.00 91.00 172 GLY A N 1
ATOM 1340 C CA . GLY A 1 172 ? 19.874 -1.074 -8.459 1.00 91.00 172 GLY A CA 1
ATOM 1341 C C . GLY A 1 172 ? 18.642 -1.592 -7.763 1.00 91.00 172 GLY A C 1
ATOM 1342 O O . GLY A 1 172 ? 17.845 -2.263 -8.415 1.00 91.00 172 GLY A O 1
ATOM 1343 N N . PHE A 1 173 ? 18.526 -1.299 -6.472 1.00 93.75 173 PHE A N 1
ATOM 1344 C CA . PHE A 1 173 ? 17.733 -2.091 -5.544 1.00 93.75 173 PHE A CA 1
ATOM 1345 C C . PHE A 1 173 ? 16.817 -1.233 -4.679 1.00 93.75 173 PHE A C 1
ATOM 1347 O O . PHE A 1 173 ? 17.100 -0.071 -4.393 1.00 93.75 173 PHE A O 1
ATOM 1354 N N . GLU A 1 174 ? 15.724 -1.841 -4.241 1.00 92.88 174 GLU A N 1
ATOM 1355 C CA . GLU A 1 174 ? 14.723 -1.236 -3.375 1.00 92.88 174 GLU A CA 1
ATOM 1356 C C . GLU A 1 174 ? 14.189 -2.236 -2.345 1.00 92.88 174 GLU A C 1
ATOM 1358 O O . GLU A 1 174 ? 14.567 -3.411 -2.308 1.00 92.88 174 GLU A O 1
ATOM 1363 N N . GLY A 1 175 ? 13.279 -1.751 -1.504 1.00 90.69 175 GLY A N 1
ATOM 1364 C CA . GLY A 1 175 ? 12.711 -2.499 -0.393 1.00 90.69 175 GLY A CA 1
ATOM 1365 C C . GLY A 1 175 ? 13.459 -2.251 0.911 1.00 90.69 175 GLY A C 1
ATOM 1366 O O . GLY A 1 175 ? 14.582 -1.754 0.942 1.00 90.69 175 GLY A O 1
ATOM 1367 N N . ASP A 1 176 ? 12.819 -2.616 2.016 1.00 90.31 176 ASP A N 1
ATOM 1368 C CA . ASP A 1 176 ? 13.349 -2.383 3.361 1.00 90.31 176 ASP A CA 1
ATOM 1369 C C . ASP A 1 176 ? 14.655 -3.132 3.642 1.00 90.31 176 ASP A C 1
ATOM 1371 O O . ASP A 1 176 ? 15.469 -2.677 4.446 1.00 90.31 176 ASP A O 1
ATOM 1375 N N . TYR A 1 177 ? 14.850 -4.273 2.976 1.00 92.88 177 TYR A N 1
ATOM 1376 C CA . TYR A 1 177 ? 16.073 -5.069 3.029 1.00 92.88 177 TYR A CA 1
ATOM 1377 C C . TYR A 1 177 ? 16.941 -4.904 1.776 1.00 92.88 177 TYR A C 1
ATOM 1379 O O . TYR A 1 177 ? 17.965 -5.577 1.680 1.00 92.88 177 TYR A O 1
ATOM 1387 N N . CYS A 1 178 ? 16.583 -4.028 0.830 1.00 93.94 178 CYS A N 1
ATOM 1388 C CA . CYS A 1 178 ? 17.254 -3.915 -0.471 1.00 93.94 178 CYS A CA 1
ATOM 1389 C C . CYS A 1 178 ? 17.350 -5.267 -1.193 1.00 93.94 178 CYS A C 1
ATOM 1391 O O . CYS A 1 178 ? 18.404 -5.654 -1.688 1.00 93.94 178 CYS A O 1
ATOM 1393 N N . ASP A 1 179 ? 16.270 -6.037 -1.153 1.00 91.56 179 ASP A N 1
ATOM 1394 C CA . ASP A 1 179 ? 16.169 -7.399 -1.674 1.00 91.56 179 ASP A CA 1
ATOM 1395 C C . ASP A 1 179 ? 15.398 -7.469 -2.998 1.00 91.56 179 ASP A C 1
ATOM 1397 O O . ASP A 1 179 ? 15.289 -8.536 -3.599 1.00 91.56 179 ASP A O 1
ATOM 1401 N N . LYS A 1 180 ? 14.902 -6.327 -3.482 1.00 91.69 180 LYS A N 1
ATOM 1402 C CA . LYS A 1 180 ? 14.165 -6.221 -4.739 1.00 91.69 180 LYS A CA 1
ATOM 1403 C C . LYS A 1 180 ? 15.004 -5.478 -5.761 1.00 91.69 180 LYS A C 1
ATOM 1405 O O . LYS A 1 180 ? 15.364 -4.322 -5.550 1.00 91.69 180 LYS A O 1
ATOM 1410 N N . ILE A 1 181 ? 15.317 -6.128 -6.876 1.00 91.62 181 ILE A N 1
ATOM 1411 C CA . ILE A 1 181 ? 15.972 -5.465 -8.002 1.00 91.62 181 ILE A CA 1
ATOM 1412 C C . ILE A 1 181 ? 14.966 -4.610 -8.783 1.00 91.62 181 ILE A C 1
ATOM 1414 O O . ILE A 1 181 ? 13.862 -5.053 -9.102 1.00 91.62 181 ILE A O 1
ATOM 1418 N N . ILE A 1 182 ? 15.367 -3.399 -9.156 1.00 90.38 182 ILE A N 1
ATOM 1419 C CA . ILE A 1 182 ? 14.619 -2.557 -10.090 1.00 90.38 182 ILE A CA 1
ATOM 1420 C C . ILE A 1 182 ? 15.116 -2.869 -11.506 1.00 90.38 182 ILE A C 1
ATOM 1422 O O . ILE A 1 182 ? 16.258 -2.568 -11.861 1.00 90.38 182 ILE A O 1
ATOM 1426 N N . CYS A 1 183 ? 14.257 -3.460 -12.331 1.00 89.75 183 CYS A N 1
ATOM 1427 C CA . CYS A 1 183 ? 14.542 -3.726 -13.739 1.00 89.75 183 CYS A CA 1
ATOM 1428 C C . CYS A 1 183 ? 14.195 -2.502 -14.598 1.00 89.75 183 CYS A C 1
ATOM 1430 O O . CYS A 1 183 ? 13.126 -1.923 -14.439 1.00 89.75 183 CYS A O 1
ATOM 1432 N N . VAL A 1 184 ? 15.073 -2.119 -15.529 1.00 88.12 184 VAL A N 1
ATOM 1433 C CA . VAL A 1 184 ? 14.849 -0.964 -16.420 1.00 88.12 184 VAL A CA 1
ATOM 1434 C C . VAL A 1 184 ? 13.946 -1.352 -17.590 1.00 88.12 184 VAL A C 1
ATOM 1436 O O . VAL A 1 184 ? 12.885 -0.769 -17.777 1.00 88.12 184 VAL A O 1
ATOM 1439 N N . TYR A 1 185 ? 14.353 -2.365 -18.361 1.00 84.31 185 TYR A N 1
ATOM 1440 C CA . TYR A 1 185 ? 13.631 -2.839 -19.549 1.00 84.31 185 TYR A CA 1
ATOM 1441 C C . TYR A 1 185 ? 13.267 -4.324 -19.449 1.00 84.31 185 TYR A C 1
ATOM 1443 O O . TYR A 1 185 ? 13.332 -5.056 -20.432 1.00 84.31 185 TYR A O 1
ATOM 1451 N N . GLY A 1 186 ? 12.924 -4.793 -18.251 1.00 86.44 186 GLY A N 1
ATOM 1452 C CA . GLY A 1 186 ? 12.580 -6.190 -17.996 1.00 86.44 186 GLY A CA 1
ATOM 1453 C C . GLY A 1 186 ? 11.708 -6.343 -16.759 1.00 86.44 186 GLY A C 1
ATOM 1454 O O . GLY A 1 186 ? 11.246 -5.355 -16.193 1.00 86.44 186 GLY A O 1
ATOM 1455 N N . SER A 1 187 ? 11.499 -7.584 -16.335 1.00 89.25 187 SER A N 1
ATOM 1456 C CA . SER A 1 187 ? 10.715 -7.907 -15.141 1.00 89.25 187 SER A CA 1
ATOM 1457 C C . SER A 1 187 ? 11.547 -8.687 -14.121 1.00 89.25 187 SER A C 1
ATOM 1459 O O . SER A 1 187 ? 12.430 -9.451 -14.523 1.00 89.25 187 SER A O 1
ATOM 1461 N N . PRO A 1 188 ? 11.293 -8.525 -12.809 1.00 88.44 188 PRO A N 1
ATOM 1462 C CA . PRO A 1 188 ? 11.979 -9.308 -11.788 1.00 88.44 188 PRO A CA 1
ATOM 1463 C C . PRO A 1 188 ? 11.751 -10.809 -11.981 1.00 88.44 188 PRO A C 1
ATOM 1465 O O . PRO A 1 188 ? 10.643 -11.256 -12.287 1.00 88.44 188 PRO A O 1
ATOM 1468 N N . ASP A 1 189 ? 12.799 -11.603 -11.780 1.00 84.81 189 ASP A N 1
ATOM 1469 C CA . ASP A 1 189 ? 12.687 -13.055 -11.749 1.00 84.81 189 ASP A CA 1
ATOM 1470 C C . ASP A 1 189 ? 12.215 -13.523 -10.368 1.00 84.81 189 ASP A C 1
ATOM 1472 O O . ASP A 1 189 ? 12.984 -13.640 -9.409 1.00 84.81 189 ASP A O 1
ATOM 1476 N N . PHE A 1 190 ? 10.920 -13.819 -10.275 1.00 78.62 190 PHE A N 1
ATOM 1477 C CA . PHE A 1 190 ? 10.285 -14.297 -9.048 1.00 78.62 190 PHE A CA 1
ATOM 1478 C C . PHE A 1 190 ? 10.759 -15.690 -8.613 1.00 78.62 190 PHE A C 1
ATOM 1480 O O . PHE A 1 190 ? 10.544 -16.061 -7.461 1.00 78.62 190 PHE A O 1
ATOM 1487 N N . LYS A 1 191 ? 11.430 -16.461 -9.483 1.00 76.94 191 LYS A N 1
ATOM 1488 C CA . LYS A 1 191 ? 12.009 -17.758 -9.092 1.00 76.94 191 LYS A CA 1
ATOM 1489 C C . LYS A 1 191 ? 13.291 -17.600 -8.278 1.00 76.94 191 LYS A C 1
ATOM 1491 O O . LYS A 1 191 ? 13.637 -18.501 -7.521 1.00 76.94 191 LYS A O 1
ATOM 1496 N N . ASN A 1 192 ? 13.977 -16.467 -8.419 1.00 67.69 192 ASN A N 1
ATOM 1497 C CA . ASN A 1 192 ? 15.295 -16.230 -7.840 1.00 67.69 192 ASN A CA 1
ATOM 1498 C C . ASN A 1 192 ? 15.280 -15.047 -6.859 1.00 67.69 192 ASN A C 1
ATOM 1500 O O . ASN A 1 192 ? 16.127 -14.155 -6.918 1.00 67.69 192 ASN A O 1
ATOM 1504 N N . TRP A 1 193 ? 14.268 -15.029 -5.981 1.00 60.47 193 TRP A N 1
ATOM 1505 C CA . TRP A 1 193 ? 14.106 -14.031 -4.914 1.00 60.47 193 TRP A CA 1
ATOM 1506 C C . TRP A 1 193 ? 14.162 -12.577 -5.410 1.00 60.47 193 TRP A C 1
ATOM 1508 O O . TRP A 1 193 ? 14.568 -11.686 -4.674 1.00 60.47 193 TRP A O 1
ATOM 1518 N N . THR A 1 194 ? 13.780 -12.325 -6.669 1.00 70.19 194 THR A N 1
ATOM 1519 C CA . THR A 1 194 ? 13.790 -10.994 -7.299 1.00 70.19 194 THR A CA 1
ATOM 1520 C C . THR A 1 194 ? 15.146 -10.274 -7.287 1.00 70.19 194 THR A C 1
ATOM 1522 O O . THR A 1 194 ? 15.185 -9.051 -7.346 1.00 70.19 194 THR A O 1
ATOM 1525 N N . LEU A 1 195 ? 16.271 -11.000 -7.253 1.00 82.06 195 LEU A N 1
ATOM 1526 C CA . LEU A 1 195 ? 17.620 -10.406 -7.341 1.00 82.06 195 LEU A CA 1
ATOM 1527 C C . LEU A 1 195 ? 18.164 -10.321 -8.777 1.00 82.06 195 LEU A C 1
ATOM 1529 O O . LEU A 1 195 ? 19.265 -9.819 -9.008 1.00 82.06 195 LEU A O 1
ATOM 1533 N N . ALA A 1 196 ? 17.408 -10.820 -9.752 1.00 87.69 196 ALA A N 1
ATOM 1534 C CA . ALA A 1 196 ? 17.753 -10.793 -11.166 1.00 87.69 196 ALA A CA 1
ATOM 1535 C C . ALA A 1 196 ? 16.552 -10.363 -12.011 1.00 87.69 196 ALA A C 1
ATOM 1537 O O . ALA A 1 196 ? 15.403 -10.534 -11.603 1.00 87.69 196 ALA A O 1
ATOM 1538 N N . CYS A 1 197 ? 16.830 -9.835 -13.202 1.00 89.81 197 CYS A N 1
ATOM 1539 C CA . CYS A 1 197 ? 15.812 -9.446 -14.168 1.00 89.81 197 CYS A CA 1
ATOM 1540 C C . CYS A 1 197 ? 15.765 -10.412 -15.354 1.00 89.81 197 CYS A C 1
ATOM 1542 O O . CYS A 1 197 ? 16.792 -10.768 -15.935 1.00 89.81 197 CYS A O 1
ATOM 1544 N N . ASN A 1 198 ? 14.552 -10.765 -15.763 1.00 91.62 198 ASN A N 1
ATOM 1545 C CA . ASN A 1 198 ? 14.277 -11.409 -17.036 1.00 91.62 198 ASN A CA 1
ATOM 1546 C C . ASN A 1 198 ? 14.305 -10.348 -18.139 1.00 91.62 198 ASN A C 1
ATOM 1548 O O . ASN A 1 198 ? 13.395 -9.523 -18.257 1.00 91.62 198 ASN A O 1
ATOM 1552 N N . CYS A 1 199 ? 15.376 -10.356 -18.934 1.00 88.62 199 CYS A N 1
ATOM 1553 C CA . CYS A 1 199 ? 15.577 -9.373 -19.991 1.00 88.62 199 CYS A CA 1
ATOM 1554 C C . CYS A 1 199 ? 15.010 -9.836 -21.338 1.00 88.62 199 CYS A C 1
ATOM 1556 O O . CYS A 1 199 ? 15.343 -10.937 -21.787 1.00 88.62 199 CYS A O 1
ATOM 1558 N N . PRO A 1 200 ? 14.238 -8.984 -22.037 1.00 85.88 200 PRO A N 1
ATOM 1559 C CA . PRO A 1 200 ? 13.850 -9.207 -23.424 1.00 85.88 200 PRO A CA 1
ATOM 1560 C C . PRO A 1 200 ? 15.063 -9.337 -24.352 1.00 85.88 200 PRO A C 1
ATOM 1562 O O . PRO A 1 200 ? 16.167 -8.889 -24.038 1.00 85.88 200 PRO A O 1
ATOM 1565 N N . ASP A 1 201 ? 14.856 -9.884 -25.551 1.00 79.69 201 ASP A N 1
ATOM 1566 C CA . ASP A 1 201 ? 15.940 -10.231 -26.480 1.00 79.69 201 ASP A CA 1
ATOM 1567 C C . ASP A 1 201 ? 16.899 -9.087 -26.823 1.00 79.69 201 ASP A C 1
ATOM 1569 O O . ASP A 1 201 ? 18.068 -9.347 -27.093 1.00 79.69 201 ASP A O 1
ATOM 1573 N N . LYS A 1 202 ? 16.444 -7.831 -26.786 1.00 74.06 202 LYS A N 1
ATOM 1574 C CA . LYS A 1 202 ? 17.262 -6.655 -27.121 1.00 74.06 202 LYS A CA 1
ATOM 1575 C C . LYS A 1 202 ? 18.024 -6.057 -25.933 1.00 74.06 202 LYS A C 1
ATOM 1577 O O . LYS A 1 202 ? 18.933 -5.259 -26.157 1.00 74.06 202 LYS A O 1
ATOM 1582 N N . PHE A 1 203 ? 17.711 -6.461 -24.703 1.00 83.88 203 PHE A N 1
ATOM 1583 C CA . PHE A 1 203 ? 18.290 -5.894 -23.486 1.00 83.88 203 PHE A CA 1
ATOM 1584 C C . PHE A 1 203 ? 19.090 -6.929 -22.692 1.00 83.88 203 PHE A C 1
ATOM 1586 O O . PHE A 1 203 ? 18.807 -8.123 -22.707 1.00 83.88 203 PHE A O 1
ATOM 1593 N N . ALA A 1 204 ? 20.131 -6.475 -22.016 1.00 86.12 204 ALA A N 1
ATOM 1594 C CA . ALA A 1 204 ? 21.011 -7.268 -21.171 1.00 86.12 204 ALA A CA 1
ATOM 1595 C C . ALA A 1 204 ? 21.527 -6.405 -20.016 1.00 86.12 204 ALA A C 1
ATOM 1597 O O . ALA A 1 204 ? 21.123 -5.257 -19.856 1.00 86.12 204 ALA A O 1
ATOM 1598 N N . GLY A 1 205 ? 22.422 -6.962 -19.207 1.00 87.12 205 GLY A N 1
ATOM 1599 C CA . GLY A 1 205 ? 22.789 -6.377 -17.922 1.00 87.12 205 GLY A CA 1
ATOM 1600 C C . GLY A 1 205 ? 21.916 -6.942 -16.810 1.00 87.12 205 GLY A C 1
ATOM 1601 O O . GLY A 1 205 ? 20.892 -7.580 -17.064 1.00 87.12 205 GLY A O 1
ATOM 1602 N N . ARG A 1 206 ? 22.350 -6.752 -15.563 1.00 88.12 206 ARG A N 1
ATOM 1603 C CA . ARG A 1 206 ? 21.674 -7.341 -14.396 1.00 88.12 206 ARG A CA 1
ATOM 1604 C C . ARG A 1 206 ? 20.252 -6.790 -14.238 1.00 88.12 206 ARG A C 1
ATOM 1606 O O . ARG A 1 206 ? 19.377 -7.509 -13.765 1.00 88.12 206 ARG A O 1
ATOM 1613 N N . ARG A 1 207 ? 20.032 -5.547 -14.675 1.00 89.19 207 ARG A N 1
ATOM 1614 C CA . ARG A 1 207 ? 18.758 -4.822 -14.642 1.00 89.19 207 ARG A CA 1
ATOM 1615 C C . ARG A 1 207 ? 18.142 -4.620 -16.024 1.00 89.19 207 ARG A C 1
ATOM 1617 O O . ARG A 1 207 ? 17.218 -3.821 -16.167 1.00 89.19 207 ARG A O 1
ATOM 1624 N N . CYS A 1 208 ? 18.639 -5.312 -17.048 1.00 88.94 208 CYS A N 1
ATOM 1625 C CA . CYS A 1 208 ? 18.240 -5.091 -18.439 1.00 88.94 208 CYS A CA 1
ATOM 1626 C C . CYS A 1 208 ? 18.482 -3.650 -18.911 1.00 88.94 208 CYS A C 1
ATOM 1628 O O . CYS A 1 208 ? 17.749 -3.141 -19.748 1.00 88.94 208 CYS A O 1
ATOM 1630 N N . GLU A 1 209 ? 19.479 -2.977 -18.346 1.00 86.62 209 GLU A N 1
ATOM 1631 C CA . GLU A 1 209 ? 19.811 -1.578 -18.606 1.00 86.62 209 GLU A CA 1
ATOM 1632 C C . GLU A 1 209 ? 20.693 -1.383 -19.851 1.00 86.62 209 GLU A C 1
ATOM 1634 O O . GLU A 1 209 ? 20.851 -0.268 -20.343 1.00 86.62 209 GLU A O 1
ATOM 1639 N N . GLN A 1 210 ? 21.270 -2.466 -20.374 1.00 85.69 210 GLN A N 1
ATOM 1640 C CA . GLN A 1 210 ? 22.222 -2.452 -21.483 1.00 85.69 210 GLN A CA 1
ATOM 1641 C C . GLN A 1 210 ? 21.579 -2.993 -22.759 1.00 85.69 210 GLN A C 1
ATOM 1643 O O . GLN A 1 210 ? 20.727 -3.876 -22.722 1.00 85.69 210 GLN A O 1
ATOM 1648 N N . CYS A 1 211 ? 22.039 -2.530 -23.920 1.00 78.31 211 CYS A N 1
ATOM 1649 C CA . CYS A 1 211 ? 21.630 -3.096 -25.206 1.00 78.31 211 CYS A CA 1
ATOM 1650 C C . CYS A 1 211 ? 22.427 -4.372 -25.519 1.00 78.31 211 CYS A C 1
ATOM 1652 O O . CYS A 1 211 ? 23.661 -4.382 -25.421 1.00 78.31 211 CYS A O 1
ATOM 1654 N N . LYS A 1 212 ? 21.761 -5.437 -25.984 1.00 78.25 212 LYS A N 1
ATOM 1655 C CA . LYS A 1 212 ? 22.464 -6.590 -26.567 1.00 78.25 212 LYS A CA 1
ATOM 1656 C C . LYS A 1 212 ? 23.109 -6.175 -27.889 1.00 78.25 212 LYS A C 1
ATOM 1658 O O . LYS A 1 212 ? 22.463 -5.618 -28.769 1.00 78.25 212 LYS A O 1
ATOM 1663 N N . LYS A 1 213 ? 24.398 -6.493 -28.058 1.00 64.75 213 LYS A N 1
ATOM 1664 C CA . LYS A 1 213 ? 25.161 -6.205 -29.292 1.00 64.75 213 LYS A CA 1
ATOM 1665 C C . LYS A 1 213 ? 24.677 -7.016 -30.507 1.00 64.75 213 LYS A C 1
ATOM 1667 O O . LYS A 1 213 ? 24.969 -6.644 -31.639 1.00 64.75 213 LYS A O 1
ATOM 1672 N N . HIS A 1 214 ? 23.946 -8.106 -30.270 1.00 58.53 214 HIS A N 1
ATOM 1673 C CA . HIS A 1 214 ? 23.365 -8.982 -31.282 1.00 58.53 214 HIS A CA 1
ATOM 1674 C C . HIS A 1 214 ? 21.918 -9.303 -30.886 1.00 58.53 214 HIS A C 1
ATOM 1676 O O . HIS A 1 214 ? 21.691 -9.824 -29.797 1.00 58.53 214 HIS A O 1
ATOM 1682 N N . GLY A 1 215 ? 20.953 -8.986 -31.751 1.00 56.66 215 GLY A N 1
ATOM 1683 C CA . GLY A 1 215 ? 19.532 -9.265 -31.536 1.00 56.66 215 GLY A CA 1
ATOM 1684 C C . GLY A 1 215 ? 18.724 -9.095 -32.830 1.00 56.66 215 GLY A C 1
ATOM 1685 O O . GLY A 1 215 ? 19.221 -8.470 -33.773 1.00 56.66 215 GLY A O 1
ATOM 1686 N N . PRO A 1 216 ? 17.509 -9.665 -32.916 1.00 55.41 216 PRO A N 1
ATOM 1687 C CA . PRO A 1 216 ? 16.657 -9.525 -34.092 1.00 55.41 216 PRO A CA 1
ATOM 1688 C C . PRO A 1 216 ? 16.245 -8.058 -34.310 1.00 55.41 216 PRO A C 1
ATOM 1690 O O . PRO A 1 216 ? 15.841 -7.357 -33.377 1.00 55.41 216 PRO A O 1
ATOM 1693 N N . LEU A 1 217 ? 16.346 -7.589 -35.558 1.00 53.28 217 LEU A N 1
ATOM 1694 C CA . LEU A 1 217 ? 15.815 -6.293 -35.991 1.00 53.28 217 LEU A CA 1
ATOM 1695 C C . LEU A 1 217 ? 14.282 -6.385 -35.988 1.00 53.28 217 LEU A C 1
ATOM 1697 O O . LEU A 1 217 ? 13.710 -7.139 -36.766 1.00 53.28 217 LEU A O 1
ATOM 1701 N N . ILE A 1 218 ? 13.630 -5.646 -35.090 1.00 54.38 218 ILE A N 1
ATOM 1702 C CA . ILE A 1 218 ? 12.163 -5.566 -34.993 1.00 54.38 218 ILE A CA 1
ATOM 1703 C C . ILE A 1 218 ? 11.800 -4.077 -34.990 1.00 54.38 218 ILE A C 1
ATOM 1705 O O . ILE A 1 218 ? 12.259 -3.366 -34.090 1.00 54.38 218 ILE A O 1
ATOM 1709 N N . GLU A 1 219 ? 11.026 -3.631 -35.981 1.00 50.31 219 GLU A N 1
ATOM 1710 C CA . GLU A 1 219 ? 10.477 -2.271 -36.138 1.00 50.31 219 GLU A CA 1
ATOM 1711 C C . GLU A 1 219 ? 8.947 -2.280 -35.890 1.00 50.31 219 GLU A C 1
ATOM 1713 O O . GLU A 1 219 ? 8.325 -3.293 -36.219 1.00 50.31 219 GLU A O 1
ATOM 1718 N N . PRO A 1 220 ? 8.309 -1.209 -35.353 1.00 58.19 220 PRO A N 1
ATOM 1719 C CA . PRO A 1 220 ? 8.864 0.062 -34.888 1.00 58.19 220 PRO A CA 1
ATOM 1720 C C . PRO A 1 220 ? 8.652 0.236 -33.368 1.00 58.19 220 PRO A C 1
ATOM 1722 O O . PRO A 1 220 ? 7.562 0.570 -32.919 1.00 58.19 220 PRO A O 1
ATOM 1725 N N . PHE A 1 221 ? 9.690 0.046 -32.553 1.00 45.22 221 PHE A N 1
ATOM 1726 C CA . PHE A 1 221 ? 9.668 0.464 -31.142 1.00 45.22 221 PHE A CA 1
ATOM 1727 C C . PHE A 1 221 ? 11.022 1.080 -30.748 1.00 45.22 221 PHE A C 1
ATOM 1729 O O . PHE A 1 221 ? 12.053 0.629 -31.262 1.00 45.22 221 PHE A O 1
ATOM 1736 N N . PRO A 1 222 ? 11.051 2.125 -29.895 1.00 56.31 222 PRO A N 1
ATOM 1737 C CA . PRO A 1 222 ? 12.202 3.011 -29.786 1.00 56.31 222 PRO A CA 1
ATOM 1738 C C . PRO A 1 222 ? 13.305 2.524 -28.825 1.00 56.31 222 PRO A C 1
ATOM 1740 O O . PRO A 1 222 ? 13.044 1.897 -27.806 1.00 56.31 222 PRO A O 1
ATOM 1743 N N . HIS A 1 223 ? 14.535 2.922 -29.187 1.00 56.69 223 HIS A N 1
ATOM 1744 C CA . HIS A 1 223 ? 15.695 3.278 -28.347 1.00 56.69 223 HIS A CA 1
ATOM 1745 C C . HIS A 1 223 ? 16.505 2.148 -27.687 1.00 56.69 223 HIS A C 1
ATOM 1747 O O . HIS A 1 223 ? 16.787 2.156 -26.495 1.00 56.69 223 HIS A O 1
ATOM 1753 N N . CYS A 1 224 ? 17.041 1.253 -28.517 1.00 57.41 224 CYS A N 1
ATOM 1754 C CA . CYS A 1 224 ? 18.384 0.719 -28.276 1.00 57.41 224 CYS A CA 1
ATOM 1755 C C . CYS A 1 224 ? 19.359 1.443 -29.214 1.00 57.41 224 CYS A C 1
ATOM 1757 O O . CYS A 1 224 ? 19.652 0.945 -30.303 1.00 57.41 224 CYS A O 1
ATOM 1759 N N . GLU A 1 225 ? 19.818 2.644 -28.856 1.00 54.75 225 GLU A N 1
ATOM 1760 C CA . GLU A 1 225 ? 20.879 3.302 -29.623 1.00 54.75 225 GLU A CA 1
ATOM 1761 C C . GLU A 1 225 ? 22.206 2.591 -29.344 1.00 54.75 225 GLU A C 1
ATOM 1763 O O . GLU A 1 225 ? 22.901 2.843 -28.361 1.00 54.75 225 GLU A O 1
ATOM 1768 N N . LEU A 1 226 ? 22.563 1.658 -30.231 1.00 53.81 226 LEU A N 1
ATOM 1769 C CA . LEU A 1 226 ? 23.959 1.287 -30.423 1.00 53.81 226 LEU A CA 1
ATOM 1770 C C . LEU A 1 226 ? 24.698 2.580 -30.768 1.00 53.81 226 LEU A C 1
ATOM 1772 O O . LEU A 1 226 ? 24.431 3.136 -31.828 1.00 53.81 226 LEU A O 1
ATOM 1776 N N . ASP A 1 227 ? 25.556 3.037 -29.854 1.00 47.34 227 ASP A N 1
ATOM 1777 C CA . ASP A 1 227 ? 26.523 4.135 -29.986 1.00 47.34 227 ASP A CA 1
ATOM 1778 C C . ASP A 1 227 ? 26.503 4.838 -31.368 1.00 47.34 227 ASP A C 1
ATOM 1780 O O . ASP A 1 227 ? 26.883 4.209 -32.369 1.00 47.34 227 ASP A O 1
ATOM 1784 N N . PRO A 1 228 ? 26.110 6.125 -31.459 1.00 47.94 228 PRO A N 1
ATOM 1785 C CA . PRO A 1 228 ? 26.011 6.858 -32.725 1.00 47.94 228 PRO A CA 1
ATOM 1786 C C . PRO A 1 228 ? 27.299 6.839 -33.573 1.00 47.94 228 PRO A C 1
ATOM 1788 O O . PRO A 1 228 ? 27.222 6.989 -34.795 1.00 47.94 228 PRO A O 1
ATOM 1791 N N . SER A 1 229 ? 28.467 6.555 -32.981 1.00 50.69 229 SER A N 1
ATOM 1792 C CA . SER A 1 229 ? 29.724 6.273 -33.696 1.00 50.69 229 SER A CA 1
ATOM 1793 C C . SER A 1 229 ? 29.622 5.070 -34.650 1.00 50.69 229 SER A C 1
ATOM 1795 O O . SER A 1 229 ? 30.122 5.094 -35.779 1.00 50.69 229 SER A O 1
ATOM 1797 N N . LYS A 1 230 ? 28.919 4.009 -34.242 1.00 52.91 230 LYS A N 1
ATOM 1798 C CA . LYS A 1 230 ? 28.778 2.761 -35.008 1.00 52.91 230 LYS A CA 1
ATOM 1799 C C . LYS A 1 230 ? 27.625 2.786 -35.998 1.00 52.91 230 LYS A C 1
ATOM 1801 O O . LYS A 1 230 ? 27.687 2.045 -36.980 1.00 52.91 230 LYS A O 1
ATOM 1806 N N . LYS A 1 231 ? 26.626 3.654 -35.801 1.00 54.47 231 LYS A N 1
ATOM 1807 C CA . LYS A 1 231 ? 25.496 3.834 -36.727 1.00 54.47 231 LYS A CA 1
ATOM 1808 C C . LYS A 1 231 ? 25.979 4.091 -38.159 1.00 54.47 231 LYS A C 1
ATOM 1810 O O . LYS A 1 231 ? 25.617 3.353 -39.071 1.00 54.47 231 LYS A O 1
ATOM 1815 N N . LYS A 1 232 ? 26.928 5.018 -38.325 1.00 58.09 232 LYS A N 1
ATOM 1816 C CA . LYS A 1 232 ? 27.527 5.353 -39.629 1.00 58.09 232 LYS A CA 1
ATOM 1817 C C . LYS A 1 232 ? 28.260 4.172 -40.275 1.00 58.09 232 LYS A C 1
ATOM 1819 O O . LYS A 1 232 ? 28.230 4.006 -41.492 1.00 58.09 232 LYS A O 1
ATOM 1824 N N . HIS A 1 233 ? 28.925 3.335 -39.479 1.00 58.84 233 HIS A N 1
ATOM 1825 C CA . HIS A 1 233 ? 29.618 2.147 -39.983 1.00 58.84 233 HIS A CA 1
ATOM 1826 C C . HIS A 1 233 ? 28.648 1.027 -40.376 1.00 58.84 233 HIS A C 1
ATOM 1828 O O . HIS A 1 233 ? 28.879 0.350 -41.379 1.00 58.84 233 HIS A O 1
ATOM 1834 N N . ILE A 1 234 ? 27.557 0.855 -39.626 1.00 60.25 234 ILE A N 1
ATOM 1835 C CA . ILE A 1 234 ? 26.507 -0.131 -39.910 1.00 60.25 234 ILE A CA 1
ATOM 1836 C C . ILE A 1 234 ? 25.736 0.256 -41.179 1.00 60.25 234 ILE A C 1
ATOM 1838 O O . ILE A 1 234 ? 25.574 -0.587 -42.062 1.00 60.25 234 ILE A O 1
ATOM 1842 N N . GLU A 1 235 ? 25.344 1.525 -41.320 1.00 68.50 235 GLU A N 1
ATOM 1843 C CA . GLU A 1 235 ? 24.680 2.059 -42.521 1.00 68.50 235 GLU A CA 1
ATOM 1844 C C . GLU A 1 235 ? 25.563 1.885 -43.764 1.00 68.50 235 GLU A C 1
ATOM 1846 O O . GLU A 1 235 ? 25.137 1.310 -44.767 1.00 68.50 235 GLU A O 1
ATOM 1851 N N . LYS A 1 236 ? 26.846 2.257 -43.667 1.00 67.81 236 LYS A N 1
ATOM 1852 C CA . LYS A 1 236 ? 27.800 2.120 -44.777 1.00 67.81 236 LYS A CA 1
ATOM 1853 C C . LYS A 1 236 ? 28.054 0.655 -45.161 1.00 67.81 236 LYS A C 1
ATOM 1855 O O . LYS A 1 236 ? 28.215 0.336 -46.340 1.00 67.81 236 LYS A O 1
ATOM 1860 N N . ALA A 1 237 ? 28.064 -0.257 -44.187 1.00 66.06 237 ALA A N 1
ATOM 1861 C CA . ALA A 1 237 ? 28.179 -1.693 -44.444 1.00 66.06 237 ALA A CA 1
ATOM 1862 C C . ALA A 1 237 ? 26.909 -2.275 -45.092 1.00 66.06 237 ALA A C 1
ATOM 1864 O O . ALA A 1 237 ? 27.012 -3.144 -45.964 1.00 66.06 237 ALA A O 1
ATOM 1865 N N . ALA A 1 238 ? 25.722 -1.798 -44.707 1.00 71.31 238 ALA A N 1
ATOM 1866 C CA . ALA A 1 238 ? 24.451 -2.191 -45.312 1.00 71.31 238 ALA A CA 1
ATOM 1867 C C . ALA A 1 238 ? 24.344 -1.712 -46.771 1.00 71.31 238 ALA A C 1
ATOM 1869 O O . ALA A 1 238 ? 24.015 -2.512 -47.652 1.00 71.31 238 ALA A O 1
ATOM 1870 N N . GLU A 1 239 ? 24.727 -0.464 -47.053 1.00 74.25 239 GLU A N 1
ATOM 1871 C CA . GLU A 1 239 ? 24.806 0.072 -48.419 1.00 74.25 239 GLU A CA 1
ATOM 1872 C C . GLU A 1 239 ? 25.780 -0.721 -49.297 1.00 74.25 239 GLU A C 1
ATOM 1874 O O . GLU A 1 239 ? 25.460 -1.061 -50.439 1.00 74.25 239 GLU A O 1
ATOM 1879 N N . HIS A 1 240 ? 26.963 -1.056 -48.771 1.00 73.88 240 HIS A N 1
ATOM 1880 C CA . HIS A 1 240 ? 27.943 -1.856 -49.503 1.00 73.88 240 HIS A CA 1
ATOM 1881 C C . HIS A 1 240 ? 27.393 -3.250 -49.839 1.00 73.88 240 HIS A C 1
ATOM 1883 O O . HIS A 1 240 ? 27.490 -3.701 -50.980 1.00 73.88 240 HIS A O 1
ATOM 1889 N N . ARG A 1 241 ? 26.740 -3.918 -48.880 1.00 76.50 241 ARG A N 1
ATOM 1890 C CA . ARG A 1 241 ? 26.092 -5.221 -49.108 1.00 76.50 241 ARG A CA 1
ATOM 1891 C C . ARG A 1 241 ? 24.981 -5.136 -50.158 1.00 76.50 241 ARG A C 1
ATOM 1893 O O . ARG A 1 241 ? 24.885 -6.034 -50.992 1.00 76.50 241 ARG A O 1
ATOM 1900 N N . ALA A 1 242 ? 24.179 -4.070 -50.161 1.00 76.31 242 ALA A N 1
ATOM 1901 C CA . ALA A 1 242 ? 23.135 -3.857 -51.165 1.00 76.31 242 ALA A CA 1
ATOM 1902 C C . ALA A 1 242 ? 23.720 -3.648 -52.574 1.00 76.31 242 ALA A C 1
ATOM 1904 O O . ALA A 1 242 ? 23.238 -4.253 -53.534 1.00 76.31 242 ALA A O 1
ATOM 1905 N N . LYS A 1 243 ? 24.805 -2.870 -52.691 1.00 75.50 243 LYS A N 1
ATOM 1906 C CA . LYS A 1 243 ? 25.525 -2.657 -53.959 1.00 75.50 243 LYS A CA 1
ATOM 1907 C C . LYS A 1 243 ? 26.139 -3.948 -54.499 1.00 75.50 243 LYS A C 1
ATOM 1909 O O . LYS A 1 243 ? 25.942 -4.258 -55.670 1.00 75.50 243 LYS A O 1
ATOM 1914 N N . VAL A 1 244 ? 26.790 -4.744 -53.647 1.00 75.06 244 VAL A N 1
ATOM 1915 C CA . VAL A 1 244 ? 27.331 -6.061 -54.036 1.00 75.06 244 VAL A CA 1
ATOM 1916 C C . VAL A 1 244 ? 26.210 -6.992 -54.509 1.00 75.06 244 VAL A C 1
ATOM 1918 O O . VAL A 1 244 ? 26.335 -7.633 -55.548 1.00 75.06 244 VAL A O 1
ATOM 1921 N N . LYS A 1 245 ? 25.072 -7.026 -53.806 1.00 74.12 245 LYS A N 1
ATOM 1922 C CA . LYS A 1 245 ? 23.923 -7.869 -54.178 1.00 74.12 245 LYS A CA 1
ATOM 1923 C C . LYS A 1 245 ? 23.282 -7.449 -55.508 1.00 74.12 245 LYS A C 1
ATOM 1925 O O . LYS A 1 245 ? 22.743 -8.303 -56.207 1.00 74.12 245 LYS A O 1
ATOM 1930 N N . LYS A 1 246 ? 23.347 -6.158 -55.857 1.00 73.25 246 LYS A N 1
ATOM 1931 C CA . LYS A 1 246 ? 22.893 -5.623 -57.149 1.00 73.25 246 LYS A CA 1
ATOM 1932 C C . LYS A 1 246 ? 23.873 -5.963 -58.278 1.00 73.25 246 LYS A C 1
ATOM 1934 O O . LYS A 1 246 ? 23.443 -6.523 -59.278 1.00 73.25 246 LYS A O 1
ATOM 1939 N N . GLY A 1 247 ? 25.175 -5.757 -58.070 1.00 66.19 247 GLY A N 1
ATOM 1940 C CA . GLY A 1 247 ? 26.203 -6.121 -59.054 1.00 66.19 247 GLY A CA 1
ATOM 1941 C C . GLY A 1 247 ? 26.236 -7.624 -59.358 1.00 66.19 247 GLY A C 1
ATOM 1942 O O . GLY A 1 247 ? 26.299 -8.026 -60.511 1.00 66.19 247 GLY A O 1
ATOM 1943 N N . VAL A 1 248 ? 26.073 -8.484 -58.346 1.00 59.56 248 VAL A N 1
ATOM 1944 C CA . VAL A 1 248 ? 26.000 -9.948 -58.542 1.00 59.56 248 VAL A CA 1
ATOM 1945 C C . VAL A 1 248 ? 24.751 -10.381 -59.330 1.00 59.56 248 VAL A C 1
ATOM 1947 O O . VAL A 1 248 ? 24.765 -11.439 -59.956 1.00 59.56 248 VAL A O 1
ATOM 1950 N N . ARG A 1 249 ? 23.670 -9.588 -59.321 1.00 59.00 249 ARG A N 1
ATOM 1951 C CA . ARG A 1 249 ? 22.473 -9.835 -60.145 1.00 59.00 249 ARG A CA 1
ATOM 1952 C C . ARG A 1 249 ? 22.649 -9.359 -61.589 1.00 59.00 249 ARG A C 1
ATOM 1954 O O . ARG A 1 249 ? 22.112 -10.002 -62.478 1.00 59.00 249 ARG A O 1
ATOM 1961 N N . GLU A 1 250 ? 23.411 -8.291 -61.816 1.00 56.50 250 GLU A N 1
ATOM 1962 C CA . GLU A 1 250 ? 23.716 -7.768 -63.159 1.00 56.50 250 GLU A CA 1
ATOM 1963 C C . GLU A 1 250 ? 24.731 -8.642 -63.921 1.00 56.50 250 GLU A C 1
ATOM 1965 O O . GLU A 1 250 ? 24.654 -8.729 -65.136 1.00 56.50 250 GLU A O 1
ATOM 1970 N N . PHE A 1 251 ? 25.618 -9.365 -63.227 1.00 53.94 251 PHE A N 1
ATOM 1971 C CA . PHE A 1 251 ? 26.571 -10.311 -63.839 1.00 53.94 251 PHE A CA 1
ATOM 1972 C C . PHE A 1 251 ? 25.998 -11.713 -64.138 1.00 53.94 251 PHE A C 1
ATOM 1974 O O . PHE A 1 251 ? 26.727 -12.583 -64.612 1.00 53.94 251 PHE A O 1
ATOM 1981 N N . LYS A 1 252 ? 24.725 -11.970 -63.809 1.00 50.88 252 LYS A N 1
ATOM 1982 C CA . LYS A 1 252 ? 24.062 -13.281 -63.966 1.00 50.88 252 LYS A CA 1
ATOM 1983 C C . LYS A 1 252 ? 22.993 -13.311 -65.073 1.00 50.88 252 LYS A C 1
ATOM 1985 O O . LYS A 1 252 ? 22.210 -14.260 -65.102 1.00 50.88 252 LYS A O 1
ATOM 1990 N N . LEU A 1 253 ? 22.964 -12.296 -65.939 1.00 47.16 253 LEU A N 1
ATOM 1991 C CA . LEU A 1 253 ? 22.113 -12.198 -67.131 1.00 47.16 253 LEU A CA 1
ATOM 1992 C C .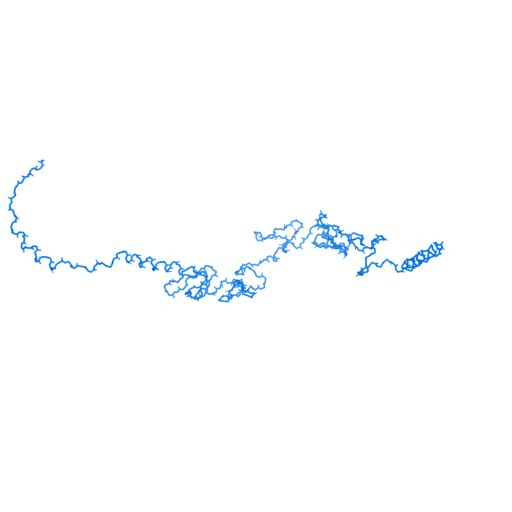 LEU A 1 253 ? 22.959 -12.272 -68.402 1.00 47.16 253 LEU A C 1
ATOM 1994 O O . LEU A 1 253 ? 24.044 -11.650 -68.406 1.00 47.16 253 LEU A O 1
#

Secondary structure (DSSP, 8-state):
-----------SSSSSSTTTGGGT-------S-HHHHHHHHHHHHHHHHHTT--SS-TTSSSSTT-EEETTEEEPPTTEESTTS-EE--TTEEE-GGG--TT-TTT-SSEEEPTT-BSTTS-B--STTTTTSEEEETTEEEE-TTEESTTS-EES--SSEEEETTEEEEPTTEESTTS-EE--SSSEE-GGGTT-SEE--TTEESTTS-EE-SS-----S-------HHHHHHHHHHHHHHHHHHHHHHHTT-

pLDDT: mean 73.86, std 17.96, range [30.39, 96.31]

InterPro domains:
  IPR000742 EGF-like domain [PS00022] (73-84)
  IPR000742 EGF-like domain [PS00022] (140-151)
  IPR000742 EGF-like domain [PS00022] (167-178)
  IPR000742 EGF-like domain [PS01186] (167-178)
  IPR000742 EGF-like domain [PS50026] (138-179)
  IPR002049 Laminin-type E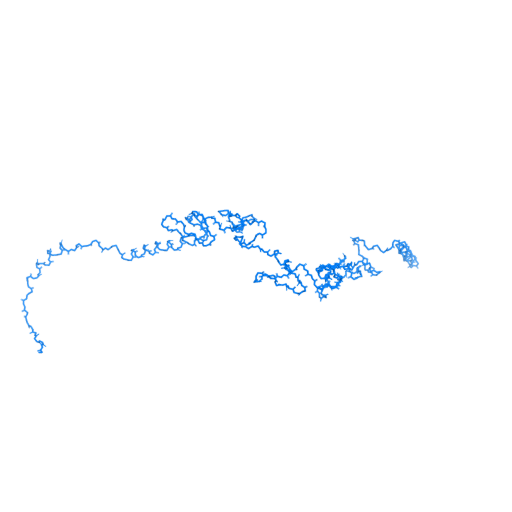GF domain [PF00053] (193-213)
  IPR053295 Innate immunity regulator [PTHR47324] (157-210)

Radius of gyration: 45.68 Å; chains: 1; bounding box: 122×68×121 Å